Protein AF-A0AAV0HGV9-F1 (afdb_monomer_lite)

pLDDT: mean 81.03, std 20.45, range [24.81, 98.31]

Foldseek 3Di:
DDDPDDPDDDDDDDDDDDDDPDPPCCVVQPPVNLVQLVVLVVVCVVVVQQVDVRGDPVSLVSSQVSSCVPVVHGDDSVNSVVSVVVVVVVVVLVVVLVPDPQWDADPVVRDIDHDPVSVVVSDDDQPLPDPCALVNVLVCQLPDDQVSCCVQQVDGNVLLVVLLVCLVVQLVDQQDPRAGSSSLSSLLSCCLVVVDQLVNNCRNNSHDSVVSVVSNVSSVSSCVRCLVVLDDPDDPPDDDDPPPPPVPPNCSNVVSVSVD

Structure (mmCIF, N/CA/C/O backbone):
data_AF-A0AAV0HGV9-F1
#
_entry.id   AF-A0AAV0HGV9-F1
#
loop_
_atom_site.group_PDB
_atom_site.id
_atom_site.type_symbol
_atom_site.label_atom_id
_atom_site.label_alt_id
_atom_site.label_comp_id
_atom_site.label_asym_id
_atom_site.label_entity_id
_atom_site.label_seq_id
_atom_site.pdbx_PDB_ins_code
_atom_site.Cartn_x
_atom_site.Cartn_y
_atom_site.Cartn_z
_atom_site.occupancy
_atom_site.B_iso_or_equiv
_atom_site.auth_seq_id
_atom_site.auth_comp_id
_atom_site.auth_asym_id
_atom_site.auth_atom_id
_atom_site.pdbx_PDB_model_num
ATOM 1 N N . MET A 1 1 ? 6.739 -40.063 40.598 1.00 28.98 1 MET A N 1
ATOM 2 C CA . MET A 1 1 ? 7.472 -40.080 39.314 1.00 28.98 1 MET A CA 1
ATOM 3 C C . MET A 1 1 ? 6.452 -40.440 38.254 1.00 28.98 1 MET A C 1
ATOM 5 O O . MET A 1 1 ? 5.863 -41.500 38.371 1.00 28.98 1 MET A O 1
ATOM 9 N N . GLU A 1 2 ? 5.920 -39.415 37.581 1.00 25.09 2 GLU A N 1
ATOM 10 C CA . GLU A 1 2 ? 6.191 -39.114 36.152 1.00 25.09 2 GLU A CA 1
ATOM 11 C C . GLU A 1 2 ? 5.480 -40.112 35.221 1.00 25.09 2 GLU A C 1
ATOM 13 O O . GLU A 1 2 ? 5.620 -41.307 35.411 1.00 25.09 2 GLU A O 1
ATOM 18 N N . LYS A 1 3 ? 4.724 -39.755 34.182 1.00 26.22 3 LYS A N 1
ATOM 19 C CA . LYS A 1 3 ? 4.354 -38.501 33.508 1.00 26.22 3 LYS A CA 1
ATOM 20 C C . LYS A 1 3 ? 3.068 -38.840 32.734 1.00 26.22 3 LYS A C 1
ATOM 22 O O . LYS A 1 3 ? 3.041 -39.867 32.063 1.00 26.22 3 LYS A O 1
ATOM 27 N N . ILE A 1 4 ? 2.045 -37.988 32.775 1.00 24.81 4 ILE A N 1
ATOM 28 C CA . ILE A 1 4 ? 1.021 -37.973 31.721 1.00 24.81 4 ILE A CA 1
ATOM 29 C C . ILE A 1 4 ? 1.561 -37.037 30.643 1.00 24.81 4 ILE A C 1
ATOM 31 O O . ILE A 1 4 ? 1.750 -35.846 30.882 1.00 24.81 4 ILE A O 1
ATOM 35 N N . VAL A 1 5 ? 1.896 -37.613 29.492 1.00 29.05 5 VAL A N 1
ATOM 36 C CA . VAL A 1 5 ? 2.175 -36.878 28.260 1.00 29.05 5 VAL A CA 1
ATOM 37 C C . VAL A 1 5 ? 0.830 -36.672 27.576 1.00 29.05 5 VAL A C 1
ATOM 39 O O . VAL A 1 5 ? 0.319 -37.586 26.940 1.00 29.05 5 VAL A O 1
ATOM 42 N N . GLU A 1 6 ? 0.257 -35.481 27.710 1.00 28.66 6 GLU A N 1
ATOM 43 C CA . GLU A 1 6 ? -0.737 -34.988 26.756 1.00 28.66 6 GLU A CA 1
ATOM 44 C C . GLU A 1 6 ? -0.035 -33.992 25.835 1.00 28.66 6 GLU A C 1
ATOM 46 O O . GLU A 1 6 ? 0.100 -32.805 26.128 1.00 28.66 6 GLU A O 1
ATOM 51 N N . ASN A 1 7 ? 0.459 -34.516 24.714 1.00 28.28 7 ASN A N 1
ATOM 52 C CA . ASN A 1 7 ? 0.722 -33.721 23.524 1.00 28.28 7 ASN A CA 1
ATOM 53 C C . ASN A 1 7 ? -0.638 -33.455 22.868 1.00 28.28 7 ASN A C 1
ATOM 55 O O . ASN A 1 7 ? -1.146 -34.291 22.127 1.00 28.28 7 ASN A O 1
ATOM 59 N N . GLY A 1 8 ? -1.252 -32.325 23.213 1.00 29.50 8 GLY A N 1
ATOM 60 C CA . GLY A 1 8 ? -2.392 -31.772 22.490 1.00 29.50 8 GLY A CA 1
ATOM 61 C C . GLY A 1 8 ? -1.882 -30.778 21.458 1.00 29.50 8 GLY A C 1
ATOM 62 O O . GLY A 1 8 ? -1.397 -29.706 21.822 1.00 29.50 8 GLY A O 1
ATOM 63 N N . ASP A 1 9 ? -1.956 -31.164 20.189 1.00 29.84 9 ASP A N 1
ATOM 64 C CA . ASP A 1 9 ? -1.570 -30.360 19.038 1.00 29.84 9 ASP A CA 1
ATOM 65 C C . ASP A 1 9 ? -2.224 -28.969 19.074 1.00 29.84 9 ASP A C 1
ATOM 67 O O . ASP A 1 9 ? -3.445 -28.807 19.129 1.00 29.84 9 ASP A O 1
ATOM 71 N N . VAL A 1 10 ? -1.372 -27.943 19.081 1.00 41.16 10 VAL A N 1
ATOM 72 C CA . VAL A 1 10 ? -1.755 -26.532 19.051 1.00 41.16 10 VAL A CA 1
ATOM 73 C C . VAL A 1 10 ? -2.115 -26.188 17.612 1.00 41.16 10 VAL A C 1
ATOM 75 O O . VAL A 1 10 ? -1.232 -25.900 16.802 1.00 41.16 10 VAL A O 1
ATOM 78 N N . ASP A 1 11 ? -3.405 -26.227 17.291 1.00 32.25 11 ASP A N 1
ATOM 79 C CA . ASP A 1 11 ? -3.887 -25.871 15.959 1.00 32.25 11 ASP A CA 1
ATOM 80 C C . ASP A 1 11 ? -3.751 -24.352 15.745 1.00 32.25 11 ASP A C 1
ATOM 82 O O . ASP A 1 11 ? -4.591 -23.532 16.132 1.00 32.25 11 ASP A O 1
ATOM 86 N N . CYS A 1 12 ? -2.608 -23.954 15.187 1.00 38.56 12 CYS A N 1
ATOM 87 C CA . CYS A 1 12 ? -2.419 -22.635 14.610 1.00 38.56 12 CYS A CA 1
ATOM 88 C C . CYS A 1 12 ? -3.311 -22.554 13.371 1.00 38.56 12 CYS A C 1
ATOM 90 O O . CYS A 1 12 ? -3.097 -23.298 12.423 1.00 38.56 12 CYS A O 1
ATOM 92 N N . VAL A 1 13 ? -4.274 -21.630 13.337 1.00 46.19 13 VAL A N 1
ATOM 93 C CA . VAL A 1 13 ? -5.107 -21.449 12.138 1.00 46.19 13 VAL A CA 1
ATOM 94 C C . VAL A 1 13 ? -4.228 -20.982 10.971 1.00 46.19 13 VAL A C 1
ATOM 96 O O . VAL A 1 13 ? -3.876 -19.802 10.868 1.00 46.19 13 VAL A O 1
ATOM 99 N N . GLU A 1 14 ? -3.864 -21.921 10.098 1.00 41.78 14 GLU A N 1
ATOM 100 C CA . GLU A 1 14 ? -3.199 -21.663 8.826 1.00 41.78 14 GLU A CA 1
ATOM 101 C C . GLU A 1 14 ? -4.174 -21.065 7.800 1.00 41.78 14 GLU A C 1
ATOM 103 O O . GLU A 1 14 ? -5.372 -21.347 7.762 1.00 41.78 14 GLU A O 1
ATOM 108 N N . ILE A 1 15 ? -3.642 -20.182 6.956 1.00 42.66 15 ILE A N 1
ATOM 109 C CA . ILE A 1 15 ? -4.398 -19.381 5.990 1.00 42.66 15 ILE A CA 1
ATOM 110 C C . ILE A 1 15 ? -4.602 -20.186 4.698 1.00 42.66 15 ILE A C 1
ATOM 112 O O . ILE A 1 15 ? -3.649 -20.373 3.942 1.00 42.66 15 ILE A O 1
ATOM 116 N N . GLN A 1 16 ? -5.844 -20.551 4.369 1.00 36.12 16 GLN A N 1
ATOM 117 C CA . GLN A 1 16 ? -6.238 -20.881 2.991 1.00 36.12 16 GLN A CA 1
ATOM 118 C C . GLN A 1 16 ? -6.857 -19.650 2.300 1.00 36.12 16 GLN A C 1
ATOM 120 O O . GLN A 1 16 ? -7.620 -18.890 2.900 1.00 36.12 16 GLN A O 1
ATOM 125 N N . LYS A 1 17 ? -6.442 -19.413 1.048 1.00 32.56 17 LYS A N 1
ATOM 126 C CA . LYS A 1 17 ? -6.717 -18.214 0.234 1.00 32.56 17 LYS A CA 1
ATOM 127 C C . LYS A 1 17 ? -8.175 -18.168 -0.251 1.00 32.56 17 LYS A C 1
ATOM 129 O O . LYS A 1 17 ? -8.700 -19.197 -0.644 1.00 32.56 17 LYS A O 1
ATOM 134 N N . ASN A 1 18 ? -8.754 -16.964 -0.327 1.00 33.34 18 ASN A N 1
ATOM 135 C CA . ASN A 1 18 ? -9.902 -16.654 -1.193 1.00 33.34 18 ASN A CA 1
ATOM 136 C C . ASN A 1 18 ? -9.499 -15.573 -2.215 1.00 33.34 18 ASN A C 1
ATOM 138 O O . ASN A 1 18 ? -8.756 -14.646 -1.878 1.00 33.34 18 ASN A O 1
ATOM 142 N N . ASP A 1 19 ? -10.027 -15.685 -3.436 1.00 40.88 19 ASP A N 1
ATOM 143 C CA . ASP A 1 19 ? -9.553 -15.007 -4.657 1.00 40.88 19 ASP A CA 1
ATOM 144 C C . ASP A 1 19 ? -9.925 -13.518 -4.820 1.00 40.88 19 ASP A C 1
ATOM 146 O O . ASP A 1 19 ? -9.535 -12.897 -5.806 1.00 40.88 19 ASP A O 1
ATOM 150 N N . ASN A 1 20 ? -10.584 -12.877 -3.847 1.00 37.66 20 ASN A N 1
ATOM 151 C CA . ASN A 1 20 ? -11.131 -11.521 -4.051 1.00 37.66 20 ASN A CA 1
ATOM 152 C C . ASN A 1 20 ? -10.385 -10.365 -3.365 1.00 37.66 20 ASN A C 1
ATOM 154 O O . ASN A 1 20 ? -10.811 -9.218 -3.460 1.00 37.66 20 ASN A O 1
ATOM 158 N N . GLY A 1 21 ? -9.241 -10.597 -2.714 1.00 42.84 21 GLY A N 1
ATOM 159 C CA . GLY A 1 21 ? -8.372 -9.502 -2.244 1.00 42.84 21 GLY A CA 1
ATOM 160 C C . GLY A 1 21 ? -8.967 -8.557 -1.180 1.00 42.84 21 GLY A C 1
ATOM 161 O O . GLY A 1 21 ? -8.288 -7.609 -0.772 1.00 42.84 21 GLY A O 1
ATOM 162 N N . GLU A 1 22 ? -10.176 -8.815 -0.679 1.00 38.56 22 GLU A N 1
ATOM 163 C CA . GLU A 1 22 ? -10.700 -8.213 0.543 1.00 38.56 22 GLU A CA 1
ATOM 164 C C . GLU A 1 22 ? -10.092 -8.909 1.766 1.00 38.56 22 GLU A C 1
ATOM 166 O O . GLU A 1 22 ? -9.932 -10.130 1.813 1.00 38.56 22 GLU A O 1
ATOM 171 N N . ARG A 1 23 ? -9.713 -8.120 2.778 1.00 50.62 23 ARG A N 1
ATOM 172 C CA . ARG A 1 23 ? -9.356 -8.672 4.087 1.00 50.62 23 ARG A CA 1
ATOM 173 C C . ARG A 1 23 ? -10.638 -9.168 4.737 1.00 50.62 23 ARG A C 1
ATOM 175 O O . ARG A 1 23 ? -11.313 -8.400 5.415 1.00 50.62 23 ARG A O 1
ATOM 182 N N . ASP A 1 24 ? -10.937 -10.444 4.546 1.00 50.09 24 ASP A N 1
ATOM 183 C CA . ASP A 1 24 ? -11.907 -11.160 5.365 1.00 50.09 24 ASP A CA 1
ATOM 184 C C . ASP A 1 24 ? -11.320 -11.363 6.778 1.00 50.09 24 ASP A C 1
ATOM 186 O O . ASP A 1 24 ? -10.910 -12.449 7.188 1.00 50.09 24 ASP A O 1
ATOM 190 N N . ASP A 1 25 ? -11.205 -10.253 7.518 1.00 60.59 25 ASP A N 1
ATOM 191 C CA . ASP A 1 25 ? -10.778 -10.214 8.920 1.00 60.59 25 ASP A CA 1
ATOM 192 C C . ASP A 1 25 ? -11.822 -10.906 9.829 1.00 60.59 25 ASP A C 1
ATOM 194 O O . ASP A 1 25 ? -11.519 -11.171 10.998 1.00 60.59 25 ASP A O 1
ATOM 198 N N . SER A 1 26 ? -13.019 -11.222 9.303 1.00 64.12 26 SER A N 1
ATOM 199 C CA . SER A 1 26 ? -14.110 -11.904 10.012 1.00 64.12 26 SER A CA 1
ATOM 200 C C . SER A 1 26 ? -13.708 -13.321 10.419 1.00 64.12 26 SER A C 1
ATOM 202 O O . SER A 1 26 ? -13.907 -13.711 11.570 1.00 64.12 26 SER A O 1
ATOM 204 N N . LYS A 1 27 ? -13.002 -14.047 9.540 1.00 71.12 27 LYS A N 1
ATOM 205 C CA . LYS A 1 27 ? -12.493 -15.402 9.830 1.00 71.12 27 LYS A CA 1
ATOM 206 C C . LYS A 1 27 ? -11.511 -15.459 11.006 1.00 71.12 27 LYS A C 1
ATOM 208 O O . LYS A 1 27 ? -11.467 -16.457 11.717 1.00 71.12 27 LYS A O 1
ATOM 213 N N . ILE A 1 28 ? -10.728 -14.401 11.232 1.00 81.31 28 ILE A N 1
ATOM 214 C CA . ILE A 1 28 ? -9.709 -14.356 12.300 1.00 81.31 28 ILE A CA 1
ATOM 215 C C . ILE A 1 28 ? -10.275 -13.761 13.596 1.00 81.31 28 ILE A C 1
ATOM 217 O O . ILE A 1 28 ? -9.946 -14.221 14.695 1.00 81.31 28 ILE A O 1
ATOM 221 N N . TRP A 1 29 ? -11.088 -12.709 13.484 1.00 89.25 29 TRP A N 1
ATOM 222 C CA . TRP A 1 29 ? -11.490 -11.909 14.638 1.00 89.25 29 TRP A CA 1
ATOM 223 C C . TRP A 1 29 ? -12.917 -12.136 15.114 1.00 89.25 29 TRP A C 1
ATOM 225 O O . TRP A 1 29 ? -13.118 -11.896 16.294 1.00 89.25 29 TRP A O 1
ATOM 235 N N . GLY A 1 30 ? -13.860 -12.597 14.284 1.00 88.94 30 GLY A N 1
ATOM 236 C CA . GLY A 1 30 ? -15.279 -12.772 14.641 1.00 88.94 30 GLY A CA 1
ATOM 237 C C . GLY A 1 30 ? -15.915 -11.616 15.441 1.00 88.94 30 GLY A C 1
ATOM 238 O O . GLY A 1 30 ? -15.278 -10.614 15.763 1.00 88.94 30 GLY A O 1
ATOM 239 N N . ASP A 1 31 ? -17.177 -11.760 15.837 1.00 88.69 31 ASP A N 1
ATOM 240 C CA . ASP A 1 31 ? -17.814 -10.734 16.681 1.00 88.69 31 ASP A CA 1
ATOM 241 C C . ASP A 1 31 ? -17.317 -10.826 18.128 1.00 88.69 31 ASP A C 1
ATOM 243 O O . ASP A 1 31 ? -16.921 -9.833 18.740 1.00 88.69 31 ASP A O 1
ATOM 247 N N . LYS A 1 32 ? -17.237 -12.053 18.662 1.00 90.00 32 LYS A N 1
ATOM 248 C CA . LYS A 1 32 ? -16.797 -12.306 20.042 1.00 90.00 32 LYS A CA 1
ATOM 249 C C . LYS A 1 32 ? -15.359 -11.852 20.289 1.00 90.00 32 LYS A C 1
ATOM 251 O O . LYS A 1 32 ? -15.082 -11.213 21.300 1.00 90.00 32 LYS A O 1
ATOM 256 N N . ALA A 1 33 ? -14.434 -12.191 19.393 1.00 93.06 33 ALA A N 1
ATOM 257 C CA . ALA A 1 33 ? -13.032 -11.838 19.585 1.00 93.06 33 ALA A CA 1
ATOM 258 C C . ALA A 1 33 ? -12.752 -10.357 19.256 1.00 93.06 33 ALA A C 1
ATOM 260 O O . ALA A 1 33 ? -11.882 -9.768 19.895 1.00 93.06 33 ALA A O 1
ATOM 261 N N . GLU A 1 34 ? -13.527 -9.708 18.373 1.00 94.25 34 GLU A N 1
ATOM 262 C CA . GLU A 1 34 ? -13.517 -8.242 18.240 1.00 94.25 34 GLU A CA 1
ATOM 263 C C . GLU A 1 34 ? -14.024 -7.539 19.509 1.00 94.25 34 GLU A C 1
ATOM 265 O O . GLU A 1 34 ? -13.348 -6.627 19.984 1.00 94.25 34 GLU A O 1
ATOM 270 N N . SER A 1 35 ? -15.145 -7.977 20.089 1.00 93.31 35 SER A N 1
ATOM 271 C CA . SER A 1 35 ? -15.690 -7.408 21.332 1.00 93.31 35 SER A CA 1
ATOM 272 C C . SER A 1 35 ? -14.697 -7.524 22.491 1.00 93.31 35 SER A C 1
ATOM 274 O O . SER A 1 35 ? -14.339 -6.508 23.085 1.00 93.31 35 SER A O 1
ATOM 276 N N . VAL A 1 36 ? -14.144 -8.720 22.729 1.00 95.44 36 VAL A N 1
ATOM 277 C CA . VAL A 1 36 ? -13.110 -8.925 23.759 1.00 95.44 36 VAL A CA 1
ATOM 278 C C . VAL A 1 36 ? -11.889 -8.040 23.511 1.00 95.44 36 VAL A C 1
ATOM 280 O O . VAL A 1 36 ? -11.311 -7.495 24.451 1.00 95.44 36 VAL A O 1
ATOM 283 N N . PHE A 1 37 ? -11.482 -7.872 22.251 1.00 96.06 37 PHE A N 1
ATOM 284 C CA . PHE A 1 37 ? -10.371 -6.992 21.919 1.00 96.06 37 PHE A CA 1
ATOM 285 C C . PHE A 1 37 ? -10.677 -5.526 22.245 1.00 96.06 37 PHE A C 1
ATOM 287 O O . PHE A 1 37 ? -9.813 -4.842 22.786 1.00 96.06 37 PHE A O 1
ATOM 294 N N . ILE A 1 38 ? -11.887 -5.042 21.952 1.00 95.19 38 ILE A N 1
ATOM 295 C CA . ILE A 1 38 ? -12.319 -3.675 22.277 1.00 95.19 38 ILE A CA 1
ATOM 296 C C . ILE A 1 38 ? -12.313 -3.446 23.793 1.00 95.19 38 ILE A C 1
ATOM 298 O O . ILE A 1 38 ? -11.785 -2.425 24.238 1.00 95.19 38 ILE A O 1
ATOM 302 N N . ASP A 1 39 ? -12.797 -4.404 24.583 1.00 96.06 39 ASP A N 1
ATOM 303 C CA . ASP A 1 39 ? -12.778 -4.310 26.048 1.00 96.06 39 ASP A CA 1
ATOM 304 C C . ASP A 1 39 ? -11.346 -4.202 26.583 1.00 96.06 39 ASP A C 1
ATOM 306 O O . ASP A 1 39 ? -11.026 -3.300 27.362 1.00 96.06 39 ASP A O 1
ATOM 310 N N . LEU A 1 40 ? -10.443 -5.053 26.082 1.00 96.50 40 LEU A N 1
ATOM 311 C CA . LEU A 1 40 ? -9.022 -5.006 26.428 1.00 96.50 40 LEU A CA 1
ATOM 312 C C . LEU A 1 40 ? -8.378 -3.663 26.038 1.00 96.50 40 LEU A C 1
ATOM 314 O O . LEU A 1 40 ? -7.567 -3.125 26.792 1.00 96.50 40 LEU A O 1
ATOM 318 N N . LEU A 1 41 ? -8.749 -3.076 24.891 1.00 95.44 41 LEU A N 1
ATOM 319 C CA . LEU A 1 41 ? -8.279 -1.739 24.507 1.00 95.44 41 LEU A CA 1
ATOM 320 C C . LEU A 1 41 ? -8.726 -0.679 25.524 1.00 95.44 41 LEU A C 1
ATOM 322 O O . LEU A 1 41 ? -7.928 0.189 25.879 1.00 95.44 41 LEU A O 1
ATOM 326 N N . VAL A 1 42 ? -9.973 -0.737 25.999 1.00 94.50 42 VAL A N 1
ATOM 327 C CA . VAL A 1 42 ? -10.503 0.199 27.005 1.00 94.50 42 VAL A CA 1
ATOM 328 C C . VAL A 1 42 ? -9.785 0.031 28.345 1.00 94.50 42 VAL A C 1
ATOM 330 O O . VAL A 1 42 ? -9.403 1.026 28.963 1.00 94.50 42 VAL A O 1
ATOM 333 N N . GLU A 1 43 ? -9.554 -1.205 28.784 1.00 95.44 43 GLU A N 1
ATOM 334 C CA . GLU A 1 43 ? -8.803 -1.507 30.007 1.00 95.44 43 GLU A CA 1
ATOM 335 C C . GLU A 1 43 ? -7.373 -0.957 29.950 1.00 95.44 43 GLU A C 1
ATOM 337 O O . GLU A 1 43 ? -6.929 -0.277 30.875 1.00 95.44 43 GLU A O 1
ATOM 342 N N . GLU A 1 44 ? -6.654 -1.183 28.849 1.00 94.94 44 GLU A N 1
ATOM 343 C CA . GLU A 1 44 ? -5.282 -0.692 28.695 1.00 94.94 44 GLU A CA 1
ATOM 344 C C . GLU A 1 44 ? -5.209 0.841 28.590 1.00 94.94 44 GLU A C 1
ATOM 346 O O . GLU A 1 44 ? -4.229 1.442 29.035 1.00 94.94 44 GLU A O 1
ATOM 351 N N . VAL A 1 45 ? -6.251 1.501 28.064 1.00 93.62 45 VAL A N 1
ATOM 352 C CA . VAL A 1 45 ? -6.370 2.969 28.127 1.00 93.62 45 VAL A CA 1
ATOM 353 C C . VAL A 1 45 ? -6.527 3.437 29.572 1.00 93.62 45 VAL A C 1
ATOM 355 O O . VAL A 1 45 ? -5.828 4.366 29.973 1.00 93.62 45 VAL A O 1
ATOM 358 N N . LYS A 1 46 ? -7.384 2.782 30.368 1.00 93.81 46 LYS A N 1
ATOM 359 C CA . LYS A 1 46 ? -7.580 3.110 31.793 1.00 93.81 46 LYS A CA 1
ATOM 360 C C . LYS A 1 46 ? -6.302 2.920 32.617 1.00 93.81 46 LYS A C 1
ATOM 362 O O . LYS A 1 46 ? -6.056 3.694 33.532 1.00 93.81 46 LYS A O 1
ATOM 367 N N . LYS A 1 47 ? -5.459 1.946 32.257 1.00 92.81 47 LYS A N 1
ATOM 368 C CA . LYS A 1 47 ? -4.137 1.711 32.872 1.00 92.81 47 LYS A CA 1
ATOM 369 C C . LYS A 1 47 ? -3.056 2.717 32.441 1.00 92.81 47 LYS A C 1
ATOM 371 O O . LYS A 1 47 ? -1.922 2.609 32.889 1.00 92.81 47 LYS A O 1
ATOM 376 N N . GLY A 1 48 ? -3.359 3.661 31.545 1.00 90.56 48 GLY A N 1
ATOM 377 C CA . GLY A 1 48 ? -2.391 4.651 31.059 1.00 90.56 48 GLY A CA 1
ATOM 378 C C . GLY A 1 48 ? -1.409 4.123 30.005 1.00 90.56 48 GLY A C 1
ATOM 379 O O . GLY A 1 48 ? -0.500 4.841 29.594 1.00 90.56 48 GLY A O 1
ATOM 380 N N . ASN A 1 49 ? -1.606 2.907 29.479 1.00 91.38 49 ASN A N 1
ATOM 381 C CA . ASN A 1 49 ? -0.710 2.306 28.480 1.00 91.38 49 ASN A CA 1
ATOM 382 C C . ASN A 1 49 ? -0.900 2.865 27.058 1.00 91.38 49 ASN A C 1
ATOM 384 O O . ASN A 1 49 ? -0.289 2.380 26.099 1.00 91.38 49 ASN A O 1
ATOM 388 N N . ARG A 1 50 ? -1.710 3.917 26.905 1.00 87.56 50 ARG A N 1
ATOM 389 C CA . ARG A 1 50 ? -1.868 4.694 25.674 1.00 87.56 50 ARG A CA 1
ATOM 390 C C . ARG A 1 50 ? -1.150 6.038 25.812 1.00 87.56 50 ARG A C 1
ATOM 392 O O . ARG A 1 50 ? -1.760 7.053 26.117 1.00 87.56 50 ARG A O 1
ATOM 399 N N . VAL A 1 51 ? 0.159 6.015 25.560 1.00 78.06 51 VAL A N 1
ATOM 400 C CA . VAL A 1 51 ? 1.075 7.155 25.776 1.00 78.06 51 VAL A CA 1
ATOM 401 C C . VAL A 1 51 ? 0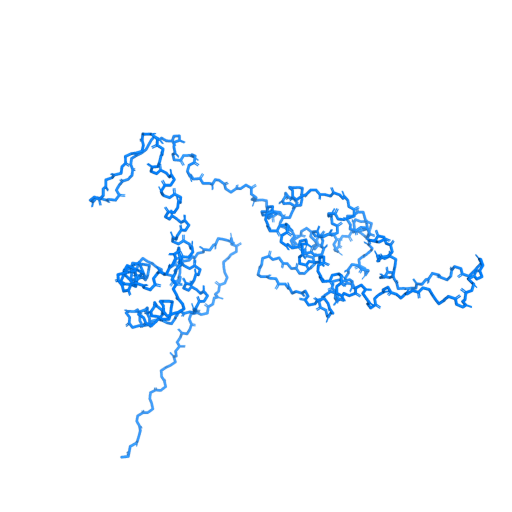.793 8.323 24.826 1.00 78.06 51 VAL A C 1
ATOM 403 O O . VAL A 1 51 ? 0.982 9.479 25.177 1.00 78.06 51 VAL A O 1
ATOM 406 N N . THR A 1 52 ? 0.350 8.035 23.600 1.00 81.31 52 THR A N 1
ATOM 407 C CA . THR A 1 52 ? 0.013 9.066 22.606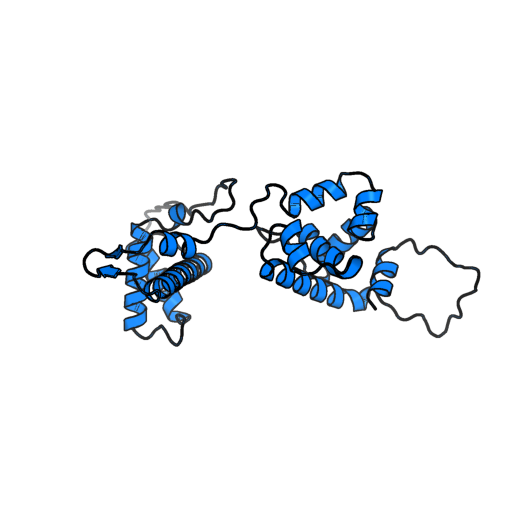 1.00 81.31 52 THR A CA 1
ATOM 408 C C . THR A 1 52 ? -1.278 8.686 21.884 1.00 81.31 52 THR A C 1
ATOM 410 O O . THR A 1 52 ? -2.246 8.213 22.474 1.00 81.31 52 THR A O 1
ATOM 413 N N . SER A 1 53 ? -1.311 8.808 20.558 1.00 82.75 53 SER A N 1
ATOM 414 C CA . SER A 1 53 ? -2.411 8.273 19.774 1.00 82.75 53 SER A CA 1
ATOM 415 C C . SER A 1 53 ? -2.405 6.732 19.704 1.00 82.75 53 SER A C 1
ATOM 417 O O . SER A 1 53 ? -3.412 6.155 19.291 1.00 82.75 53 SER A O 1
ATOM 419 N N . THR A 1 54 ? -1.320 6.067 20.127 1.00 89.44 54 THR A N 1
ATOM 420 C CA . THR A 1 54 ? -1.115 4.604 20.092 1.00 89.44 54 THR A CA 1
ATOM 421 C C . THR A 1 54 ? -0.793 4.012 21.472 1.00 89.44 54 THR A C 1
ATOM 423 O O . THR A 1 54 ? -0.395 4.736 22.384 1.00 89.44 54 THR A O 1
ATOM 426 N N . PHE A 1 55 ? -0.941 2.689 21.601 1.00 90.94 55 PHE A N 1
ATOM 427 C CA . PHE A 1 55 ? -0.513 1.916 22.770 1.00 90.94 55 PHE A CA 1
ATOM 428 C C . PHE A 1 55 ? 1.010 1.745 22.823 1.00 90.94 55 PHE A C 1
ATOM 430 O O . PHE A 1 55 ? 1.675 1.690 21.782 1.00 90.94 55 PHE A O 1
ATOM 437 N N . SER A 1 56 ? 1.549 1.657 24.041 1.00 92.62 56 SER A N 1
ATOM 438 C CA . SER A 1 56 ? 2.954 1.351 24.317 1.00 92.62 56 SER A CA 1
ATOM 439 C C . SER A 1 56 ? 3.301 -0.100 23.937 1.00 92.62 56 SER A C 1
ATOM 441 O O . SER A 1 56 ? 2.401 -0.926 23.745 1.00 92.62 56 SER A O 1
ATOM 443 N N . PRO A 1 57 ? 4.596 -0.460 23.835 1.00 93.38 57 PRO A N 1
ATOM 444 C CA . PRO A 1 57 ? 5.006 -1.854 23.667 1.00 93.38 57 PRO A CA 1
ATOM 445 C C . PRO A 1 57 ? 4.421 -2.780 24.742 1.00 93.38 57 PRO A C 1
ATOM 447 O O . PRO A 1 57 ? 3.946 -3.861 24.400 1.00 93.38 57 PRO A O 1
ATOM 450 N N . THR A 1 58 ? 4.390 -2.320 25.997 1.00 93.38 58 THR A N 1
ATOM 451 C CA . THR A 1 58 ? 3.767 -3.018 27.130 1.00 93.38 58 THR A CA 1
ATOM 452 C C . THR A 1 58 ? 2.265 -3.178 26.930 1.00 93.38 58 THR A C 1
ATOM 454 O O . THR A 1 58 ? 1.758 -4.286 27.048 1.00 93.38 58 THR A O 1
ATOM 457 N N . GLY A 1 59 ? 1.563 -2.115 26.520 1.00 93.12 59 GLY A N 1
ATOM 458 C CA . GLY A 1 59 ? 0.134 -2.185 26.213 1.00 93.12 59 GLY A CA 1
ATOM 459 C C . GLY A 1 59 ? -0.169 -3.235 25.143 1.00 93.12 59 GLY A C 1
ATOM 460 O O . GLY A 1 59 ? -1.033 -4.079 25.333 1.00 93.12 59 GLY A O 1
ATOM 461 N N . PHE A 1 60 ? 0.598 -3.273 24.048 1.00 94.44 60 PHE A N 1
ATOM 462 C CA . PHE A 1 60 ? 0.426 -4.317 23.031 1.00 94.44 60 PHE A CA 1
ATOM 463 C C . PHE A 1 60 ? 0.743 -5.732 23.537 1.00 94.44 60 PHE A C 1
ATOM 465 O O . PHE A 1 60 ? 0.092 -6.673 23.089 1.00 94.44 60 PHE A O 1
ATOM 472 N N . ALA A 1 61 ? 1.716 -5.900 24.436 1.00 95.00 61 ALA A N 1
ATOM 473 C CA . ALA A 1 61 ? 2.002 -7.197 25.050 1.00 95.00 61 ALA A CA 1
ATOM 474 C C . ALA A 1 61 ? 0.835 -7.665 25.939 1.00 95.00 61 ALA A C 1
ATOM 476 O O . ALA A 1 61 ? 0.401 -8.809 25.815 1.00 95.00 61 ALA A O 1
ATOM 477 N N . ASN A 1 62 ? 0.265 -6.761 26.740 1.00 95.50 62 ASN A N 1
ATOM 478 C CA . ASN A 1 62 ? -0.903 -7.035 27.577 1.00 95.50 62 ASN A CA 1
ATOM 479 C C . ASN A 1 62 ? -2.135 -7.402 26.742 1.00 95.50 62 ASN A C 1
ATOM 481 O O . ASN A 1 62 ? -2.844 -8.342 27.084 1.00 95.50 62 ASN A O 1
ATOM 485 N N . LEU A 1 63 ? -2.366 -6.713 25.616 1.00 95.19 63 LEU A N 1
ATOM 486 C CA . LEU A 1 63 ? -3.456 -7.051 24.693 1.00 95.19 63 LEU A CA 1
ATOM 487 C C . LEU A 1 63 ? -3.317 -8.482 24.154 1.00 95.19 63 LEU A C 1
ATOM 489 O O . LEU A 1 63 ? -4.297 -9.218 24.120 1.00 95.19 63 LEU A O 1
ATOM 493 N N . ILE A 1 64 ? -2.109 -8.888 23.745 1.00 95.19 64 ILE A N 1
ATOM 494 C CA . ILE A 1 64 ? -1.851 -10.252 23.252 1.00 95.19 64 ILE A CA 1
ATOM 495 C C . ILE A 1 64 ? -2.095 -11.277 24.366 1.00 95.19 64 ILE A C 1
ATOM 497 O O . ILE A 1 64 ? -2.783 -12.271 24.138 1.00 95.19 64 ILE A O 1
ATOM 501 N N . ALA A 1 65 ? -1.574 -11.021 25.568 1.00 95.06 65 ALA A N 1
ATOM 502 C CA . ALA A 1 65 ? -1.758 -11.901 26.718 1.00 95.06 65 ALA A CA 1
ATOM 503 C C . ALA A 1 65 ? -3.243 -12.045 27.100 1.00 95.06 65 ALA A C 1
ATOM 505 O O . ALA A 1 65 ? -3.730 -13.163 27.249 1.00 95.06 65 ALA A O 1
ATOM 506 N N . GLY A 1 66 ? -3.984 -10.934 27.163 1.00 94.25 66 GLY A N 1
ATOM 507 C CA . GLY A 1 66 ? -5.412 -10.932 27.482 1.00 94.25 66 GLY A CA 1
ATOM 508 C C . GLY A 1 66 ? -6.266 -11.633 26.423 1.00 94.25 66 GLY A C 1
ATOM 509 O O . GLY A 1 66 ? -7.206 -12.350 26.766 1.00 94.25 66 GLY A O 1
ATOM 510 N N . LEU A 1 67 ? -5.922 -11.495 25.135 1.00 94.19 67 LEU A N 1
ATOM 511 C CA . LEU A 1 67 ? -6.580 -12.249 24.062 1.00 94.19 67 LEU A CA 1
ATOM 512 C C . LEU A 1 67 ? -6.349 -13.755 24.224 1.00 94.19 67 LEU A C 1
ATOM 514 O O . LEU A 1 67 ? -7.308 -14.524 24.153 1.00 94.19 67 LEU A O 1
ATOM 518 N N . LYS A 1 68 ? -5.108 -14.176 24.501 1.00 94.50 68 LYS A N 1
ATOM 519 C CA . LYS A 1 68 ? -4.780 -15.586 24.751 1.00 94.50 68 LYS A CA 1
ATOM 520 C C . LYS A 1 68 ? -5.548 -16.137 25.949 1.00 94.50 68 LYS A C 1
ATOM 522 O O . LYS A 1 68 ? -6.105 -17.229 25.881 1.00 94.50 68 LYS A O 1
ATOM 527 N N . GLU A 1 69 ? -5.624 -15.373 27.030 1.00 94.50 69 GLU A N 1
ATOM 528 C CA . GLU A 1 69 ? -6.311 -15.782 28.250 1.00 94.50 69 GLU A CA 1
ATOM 529 C C . GLU A 1 69 ? -7.825 -15.951 28.047 1.00 94.50 69 GLU A C 1
ATOM 531 O O . GLU A 1 69 ? -8.372 -16.994 28.424 1.00 94.50 69 GLU A O 1
ATOM 536 N N . ARG A 1 70 ? -8.484 -14.956 27.432 1.00 93.44 70 ARG A N 1
ATOM 537 C CA . ARG A 1 70 ? -9.951 -14.891 27.290 1.00 93.44 70 ARG A CA 1
ATOM 538 C C . ARG A 1 70 ? -10.497 -15.729 26.139 1.00 93.44 70 ARG A C 1
ATOM 540 O O . ARG A 1 70 ? -11.605 -16.248 26.235 1.00 93.44 70 ARG A O 1
ATOM 547 N N . LEU A 1 71 ? -9.749 -15.842 25.043 1.00 91.81 71 LEU A N 1
ATOM 548 C CA . LEU A 1 71 ? -10.206 -16.523 23.827 1.00 91.81 71 LEU A CA 1
ATOM 549 C C . LEU A 1 71 ? -9.561 -17.893 23.632 1.00 91.81 71 LEU A C 1
ATOM 551 O O . LEU A 1 71 ? -9.985 -18.616 22.734 1.00 91.81 71 LEU A O 1
ATOM 555 N N . LYS A 1 72 ? -8.540 -18.235 24.433 1.00 89.62 72 LYS A N 1
ATOM 556 C CA . LYS A 1 72 ? -7.715 -19.443 24.258 1.00 89.62 72 LYS A CA 1
ATOM 557 C C . LYS A 1 72 ? -7.159 -19.566 22.831 1.00 89.62 72 LYS A C 1
ATOM 559 O O . LYS A 1 72 ? -7.015 -20.660 22.304 1.00 89.62 72 LYS A O 1
ATOM 564 N N . ARG A 1 73 ? -6.872 -18.421 22.201 1.00 85.25 73 ARG A N 1
ATOM 565 C CA . ARG A 1 73 ? -6.346 -18.305 20.836 1.00 85.25 73 ARG A CA 1
ATOM 566 C C . ARG A 1 73 ? -5.093 -17.449 20.832 1.00 85.25 73 ARG A C 1
ATOM 568 O O . ARG A 1 73 ? -5.065 -16.384 21.449 1.00 85.25 73 ARG A O 1
ATOM 575 N N . ASP A 1 74 ? -4.083 -17.897 20.102 1.00 87.56 74 ASP A N 1
ATOM 576 C CA . ASP A 1 74 ? -2.853 -17.144 19.913 1.00 87.56 74 ASP A CA 1
ATOM 577 C C . ASP A 1 74 ? -2.993 -16.142 18.761 1.00 87.56 74 ASP A C 1
ATOM 579 O O . ASP A 1 74 ? -3.446 -16.464 17.663 1.00 87.56 74 ASP A O 1
ATOM 583 N N . TYR A 1 75 ? -2.579 -14.901 19.019 1.00 89.94 75 TYR A N 1
ATOM 584 C CA . TYR A 1 75 ? -2.533 -13.831 18.028 1.00 89.94 75 TYR A CA 1
ATOM 585 C C . TYR A 1 75 ? -1.116 -13.274 17.938 1.00 89.94 75 TYR A C 1
ATOM 587 O O . TYR A 1 75 ? -0.496 -12.907 18.937 1.00 89.94 75 TYR A O 1
ATOM 595 N N . THR A 1 76 ? -0.605 -13.135 16.719 1.00 90.50 76 THR A N 1
ATOM 596 C CA . THR A 1 76 ? 0.688 -12.491 16.483 1.00 90.50 76 THR A CA 1
ATOM 597 C C . THR A 1 76 ? 0.604 -10.985 16.742 1.00 90.50 76 THR A C 1
ATOM 599 O O . THR A 1 76 ? -0.416 -10.327 16.507 1.00 90.50 76 THR A O 1
ATOM 602 N N . LYS A 1 77 ? 1.736 -10.381 17.120 1.00 89.12 77 LYS A N 1
ATOM 603 C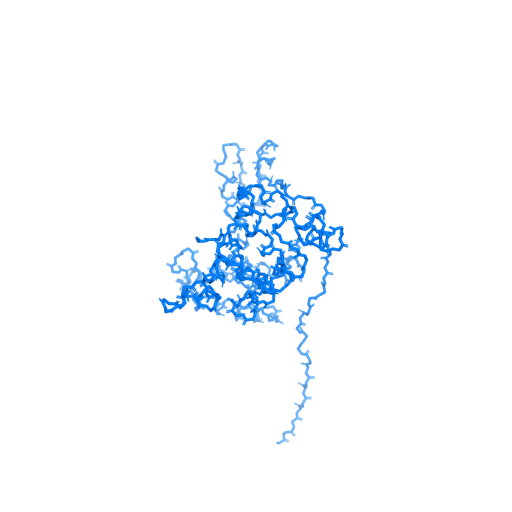 CA . LYS A 1 77 ? 1.861 -8.922 17.283 1.00 89.12 77 LYS A CA 1
ATOM 604 C C . LYS A 1 77 ? 1.415 -8.144 16.039 1.00 89.12 77 LYS A C 1
ATOM 606 O O . LYS A 1 77 ? 0.851 -7.057 16.158 1.00 89.12 77 LYS A O 1
ATOM 611 N N . THR A 1 78 ? 1.657 -8.690 14.848 1.00 86.62 78 THR A N 1
ATOM 612 C CA . THR A 1 78 ? 1.249 -8.087 13.573 1.00 86.62 78 THR A CA 1
ATOM 613 C C . THR A 1 78 ? -0.267 -8.113 13.398 1.00 86.62 78 THR A C 1
ATOM 615 O O . THR A 1 78 ? -0.842 -7.085 13.046 1.00 86.62 78 THR A O 1
ATOM 618 N N . GLN A 1 79 ? -0.932 -9.235 13.696 1.00 90.38 79 GLN A N 1
ATOM 619 C CA . GLN A 1 79 ? -2.396 -9.338 13.643 1.00 90.38 79 GLN A CA 1
ATOM 620 C C . GLN A 1 79 ? -3.061 -8.338 14.597 1.00 90.38 79 GLN A C 1
ATOM 622 O O . GLN A 1 79 ? -3.930 -7.579 14.168 1.00 90.38 79 GLN A O 1
ATOM 627 N N . VAL A 1 80 ? -2.599 -8.262 15.850 1.00 93.38 80 VAL A N 1
ATOM 628 C CA . VAL A 1 80 ? -3.133 -7.327 16.858 1.00 93.38 80 VAL A CA 1
ATOM 629 C C . VAL A 1 80 ? -2.957 -5.868 16.428 1.00 93.38 80 VAL A C 1
ATOM 631 O O . VAL A 1 80 ? -3.905 -5.081 16.467 1.00 93.38 80 VAL A O 1
ATOM 634 N N . LYS A 1 81 ? -1.763 -5.493 15.951 1.00 91.06 81 LYS A N 1
ATOM 635 C CA . LYS A 1 81 ? -1.513 -4.138 15.431 1.00 91.06 81 LYS A CA 1
ATOM 636 C C . LYS A 1 81 ? -2.397 -3.812 14.229 1.00 91.06 81 LYS A C 1
ATOM 638 O O . LYS A 1 81 ? -2.932 -2.707 14.148 1.00 91.06 81 LYS A O 1
ATOM 643 N N . ASN A 1 82 ? -2.560 -4.755 13.303 1.00 89.81 82 ASN A N 1
ATOM 644 C CA . ASN A 1 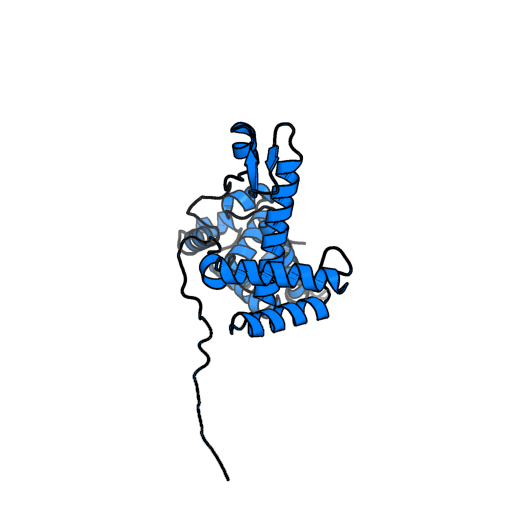82 ? -3.407 -4.571 12.127 1.00 89.81 82 ASN A CA 1
ATOM 645 C C . ASN A 1 82 ? -4.873 -4.369 12.522 1.00 89.81 82 ASN A C 1
ATOM 647 O O . ASN A 1 82 ? -5.503 -3.441 12.015 1.00 89.81 82 ASN A O 1
ATOM 651 N N . LYS A 1 83 ? -5.384 -5.161 13.474 1.00 93.19 83 LYS A N 1
ATOM 652 C CA . LYS A 1 83 ? -6.746 -5.022 14.002 1.00 93.19 83 LYS A CA 1
ATOM 653 C C . LYS A 1 83 ? -6.962 -3.682 14.689 1.00 93.19 83 LYS A C 1
ATOM 655 O O . LYS A 1 83 ? -7.928 -2.992 14.371 1.00 93.19 83 LYS A O 1
ATOM 660 N N . PHE A 1 84 ? -6.038 -3.270 15.561 1.00 93.69 84 PHE A N 1
ATOM 661 C CA . PHE A 1 84 ? -6.079 -1.952 16.198 1.00 93.69 84 PHE A CA 1
ATOM 662 C C . PHE A 1 84 ? -6.122 -0.825 15.157 1.00 93.69 84 PHE A C 1
ATOM 664 O O . PHE A 1 84 ? -6.967 0.067 15.235 1.00 93.69 84 PHE A O 1
ATOM 671 N N . ASN A 1 85 ? -5.255 -0.881 14.144 1.00 90.81 85 ASN A N 1
ATOM 672 C CA . ASN A 1 85 ? -5.231 0.117 13.075 1.00 90.81 85 ASN A CA 1
ATOM 673 C C . ASN A 1 85 ? -6.527 0.117 12.247 1.00 90.81 85 ASN A C 1
ATOM 675 O O . ASN A 1 85 ? -6.991 1.189 11.855 1.00 90.81 85 ASN A O 1
ATOM 679 N N . GLY A 1 86 ? -7.125 -1.055 12.012 1.00 89.69 86 GLY A N 1
ATOM 680 C CA . GLY A 1 86 ? -8.419 -1.205 11.344 1.00 89.69 86 GLY A CA 1
ATOM 681 C C . GLY A 1 86 ? -9.569 -0.586 12.142 1.00 89.69 86 GLY A C 1
ATOM 682 O O . GLY A 1 86 ? -10.287 0.264 11.617 1.00 89.69 86 GLY A O 1
ATOM 683 N N . LEU A 1 87 ? -9.694 -0.934 13.427 1.00 91.50 87 LEU A N 1
ATOM 684 C CA . LEU A 1 87 ? -10.667 -0.344 14.357 1.00 91.50 87 LEU A CA 1
ATOM 685 C C . LEU A 1 87 ? -10.508 1.174 14.455 1.00 91.50 87 LEU A C 1
ATOM 687 O O . LEU A 1 87 ? -11.474 1.920 14.333 1.00 91.50 87 LEU A O 1
ATOM 691 N N . ARG A 1 88 ? -9.271 1.655 14.586 1.00 90.25 88 ARG A N 1
ATOM 692 C CA . ARG A 1 88 ? -8.970 3.089 14.599 1.00 90.25 88 ARG A CA 1
ATOM 693 C C . ARG A 1 88 ? -9.319 3.773 13.273 1.00 90.25 88 ARG A C 1
ATOM 695 O O . ARG A 1 88 ? -9.662 4.954 13.265 1.00 90.25 88 ARG A O 1
ATOM 702 N N . GLY A 1 89 ? -9.178 3.075 12.148 1.00 88.50 89 GLY A N 1
ATOM 703 C CA . GLY A 1 89 ? -9.634 3.534 10.837 1.00 88.50 89 GLY A CA 1
ATOM 704 C C . GLY A 1 89 ? -11.150 3.710 10.806 1.00 88.50 89 GLY A C 1
ATOM 705 O O . GLY A 1 89 ? -11.610 4.814 10.534 1.00 88.50 89 GLY A O 1
ATOM 706 N N . ARG A 1 90 ? -11.897 2.664 11.184 1.00 87.62 90 ARG A N 1
ATOM 707 C CA . ARG A 1 90 ? -13.366 2.693 11.280 1.00 87.62 90 ARG A CA 1
ATOM 708 C C . ARG A 1 90 ? -13.858 3.794 12.213 1.00 87.62 90 ARG A C 1
ATOM 710 O O . ARG A 1 90 ? -14.703 4.581 11.815 1.00 87.62 90 ARG A O 1
ATOM 717 N N . LEU A 1 91 ? -13.257 3.928 13.396 1.00 87.88 91 LEU A N 1
ATOM 718 C CA . LEU A 1 91 ? -13.603 4.986 14.346 1.00 87.88 91 LEU A CA 1
ATOM 719 C C . LEU A 1 91 ? -13.350 6.389 13.777 1.00 87.88 91 LEU A C 1
ATOM 721 O O . LEU A 1 91 ? -14.106 7.307 14.068 1.00 87.88 91 LEU A O 1
ATOM 725 N N . ARG A 1 92 ? -12.293 6.585 12.977 1.00 89.38 92 ARG A N 1
ATOM 726 C CA . ARG A 1 92 ? -12.058 7.876 12.311 1.00 89.38 92 ARG A CA 1
ATOM 727 C C . ARG A 1 92 ? -13.128 8.169 11.270 1.00 89.38 92 ARG A C 1
ATOM 729 O O . ARG A 1 92 ? -13.674 9.260 11.309 1.00 89.38 92 ARG A O 1
ATOM 736 N N . SER A 1 93 ? -13.445 7.205 10.406 1.00 86.19 93 SER A N 1
ATOM 737 C CA . SER A 1 93 ? -14.540 7.353 9.440 1.00 86.19 93 SER A CA 1
ATOM 738 C C . SER A 1 93 ? -15.861 7.652 10.143 1.00 86.19 93 SER A C 1
ATOM 740 O O . SER A 1 93 ? -16.567 8.565 9.742 1.00 86.19 93 SER A O 1
ATOM 742 N N . PHE A 1 94 ? -16.145 6.948 11.238 1.00 87.50 94 PHE A N 1
ATOM 743 C CA . PHE A 1 94 ? -17.335 7.168 12.049 1.00 87.50 94 PHE A CA 1
ATOM 744 C C . PHE A 1 94 ? -17.370 8.571 12.667 1.00 87.50 94 PHE A C 1
ATOM 746 O O . PHE A 1 94 ? -18.368 9.266 12.560 1.00 87.50 94 PHE A O 1
ATOM 753 N N . LYS A 1 95 ? -16.259 9.048 13.242 1.00 87.69 95 LYS A N 1
ATOM 754 C CA . LYS A 1 95 ? -16.164 10.427 13.749 1.00 87.69 95 LYS A CA 1
ATOM 755 C C . LYS A 1 95 ? -16.339 11.474 12.653 1.00 87.69 95 LYS A C 1
ATOM 757 O O . LYS A 1 95 ? -16.934 12.511 12.911 1.00 87.69 95 LYS A O 1
ATOM 762 N N . THR A 1 96 ? -15.811 11.218 11.458 1.00 88.00 96 THR A N 1
ATOM 763 C CA . THR A 1 96 ? -16.046 12.078 10.295 1.00 88.00 96 THR A CA 1
ATOM 764 C C . THR A 1 96 ? -17.525 12.075 9.921 1.00 88.00 96 THR A C 1
ATOM 766 O O . THR A 1 96 ? -18.087 13.151 9.767 1.00 88.00 96 THR A O 1
ATOM 769 N N . LEU A 1 97 ? -18.180 10.913 9.872 1.00 86.31 97 LEU A N 1
ATOM 770 C CA . LEU A 1 97 ? -19.616 10.810 9.609 1.00 86.31 97 LEU A CA 1
ATOM 771 C C . LEU A 1 97 ? -20.434 11.636 10.613 1.00 86.31 97 LEU A C 1
ATOM 773 O O . LEU A 1 97 ? -21.223 12.476 10.206 1.00 86.31 97 LEU A O 1
ATOM 777 N N . LEU A 1 98 ? -20.165 11.487 11.913 1.00 88.38 98 LEU A N 1
ATOM 778 C CA . LEU A 1 98 ? -20.846 12.255 12.964 1.00 88.38 98 LEU A CA 1
ATOM 779 C C . LEU A 1 98 ? -20.587 13.771 12.912 1.00 88.38 98 LEU A C 1
ATOM 781 O O . LEU A 1 98 ? -21.268 14.523 13.600 1.00 88.38 98 LEU A O 1
ATOM 785 N N . SER A 1 99 ? -19.594 14.231 12.145 1.00 87.12 99 SER A N 1
ATOM 786 C CA . SER A 1 99 ? -19.334 15.664 11.968 1.00 87.12 99 SER A CA 1
ATOM 787 C C . SER A 1 99 ? -20.206 16.316 10.892 1.00 87.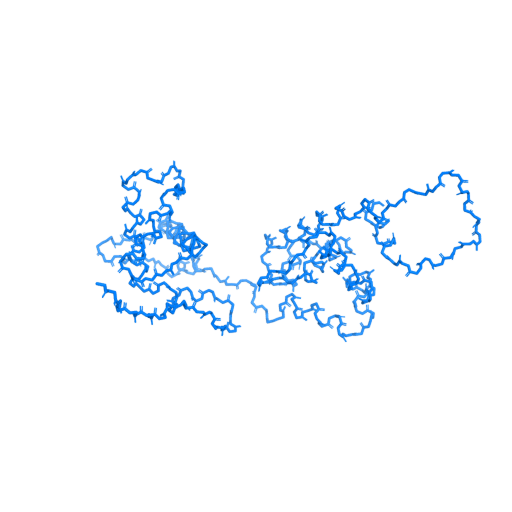12 99 SER A C 1
ATOM 789 O O . SER A 1 99 ? -20.263 17.543 10.832 1.00 87.12 99 SER A O 1
ATOM 791 N N . HIS A 1 100 ? -20.887 15.527 10.053 1.00 83.88 100 HIS A N 1
ATOM 792 C CA . HIS A 1 100 ? -21.810 16.061 9.057 1.00 83.88 100 HIS A CA 1
ATOM 793 C C . HIS A 1 100 ? -23.100 16.561 9.718 1.00 83.88 100 HIS A C 1
ATOM 795 O O . HIS A 1 100 ? -23.709 15.883 10.546 1.00 83.88 100 HIS A O 1
ATOM 801 N N . THR A 1 101 ? -23.540 17.757 9.325 1.00 82.56 101 THR A N 1
ATOM 802 C CA . THR A 1 101 ? -24.842 18.304 9.720 1.00 82.56 101 THR A CA 1
ATOM 803 C C . THR A 1 101 ? -25.959 17.384 9.225 1.00 82.56 101 THR A C 1
ATOM 805 O O . THR A 1 101 ? -25.930 16.953 8.077 1.00 82.56 101 THR A O 1
ATOM 808 N N . GLY A 1 102 ? -26.932 17.074 10.085 1.00 80.00 102 GLY A N 1
ATOM 809 C CA . GLY A 1 102 ? -28.039 16.166 9.753 1.00 80.00 102 GLY A CA 1
ATOM 810 C C . GLY A 1 102 ? -27.793 14.691 10.096 1.00 80.00 102 GLY A C 1
ATOM 811 O O . GLY A 1 102 ? -28.696 13.878 9.918 1.00 80.00 102 GLY A O 1
ATOM 812 N N . VAL A 1 103 ? -26.620 14.337 10.639 1.00 87.50 103 VAL A N 1
ATOM 813 C CA . VAL A 1 103 ? -26.371 12.995 11.188 1.00 87.50 103 VAL A CA 1
ATOM 814 C C . VAL A 1 103 ? -26.767 12.945 12.663 1.00 87.50 103 VAL A C 1
ATOM 816 O O . VAL A 1 103 ? -26.149 13.583 13.514 1.00 87.50 103 VAL A O 1
ATOM 819 N N . GLY A 1 104 ? -27.798 12.163 12.974 1.00 87.25 104 GLY A N 1
ATOM 820 C CA . GLY A 1 104 ? -28.178 11.780 14.329 1.00 87.25 104 GLY A CA 1
ATOM 821 C C . GLY A 1 104 ? -27.443 10.519 14.783 1.00 87.25 104 GLY A C 1
ATOM 822 O O . GLY A 1 104 ? -27.226 9.593 14.002 1.00 87.25 104 GLY A O 1
ATOM 823 N N . TYR A 1 105 ? -27.083 10.462 16.064 1.00 90.31 105 TYR A N 1
ATOM 824 C CA . TYR A 1 105 ? -26.522 9.267 16.691 1.00 90.31 105 TYR A CA 1
ATOM 825 C C . TYR A 1 105 ? -27.176 9.020 18.042 1.00 90.31 105 TYR A C 1
ATOM 827 O O . TYR A 1 105 ? -27.142 9.881 18.922 1.00 90.31 105 TYR A O 1
ATOM 835 N N . GLU A 1 106 ? -27.736 7.829 18.209 1.00 89.88 106 GLU A N 1
ATOM 836 C CA . GLU A 1 106 ? -28.335 7.390 19.458 1.00 89.88 106 GLU A CA 1
ATOM 837 C C . GLU A 1 106 ? -27.386 6.428 20.185 1.00 89.88 106 GLU A C 1
ATOM 839 O O . GLU A 1 106 ? -27.139 5.303 19.754 1.00 89.88 106 GLU A O 1
ATOM 844 N N . ALA A 1 107 ? -26.833 6.875 21.315 1.00 83.62 107 ALA A N 1
ATOM 845 C CA . ALA A 1 107 ? -25.804 6.129 22.041 1.00 83.62 107 ALA A CA 1
ATOM 846 C C . ALA A 1 107 ? -26.318 4.857 22.743 1.00 83.62 107 ALA A C 1
ATOM 848 O O . ALA A 1 107 ? -25.525 3.954 22.995 1.00 83.62 107 ALA A O 1
ATOM 849 N N . SER A 1 108 ? -27.610 4.789 23.077 1.00 82.94 108 SER A N 1
ATOM 850 C CA . SER A 1 108 ? -28.239 3.643 23.754 1.00 82.94 108 SER A CA 1
ATOM 851 C C . SER A 1 108 ? -28.428 2.446 22.821 1.00 82.94 108 SER A C 1
ATOM 853 O O . SER A 1 108 ? -28.224 1.309 23.238 1.00 82.94 108 SER A O 1
ATOM 855 N N . THR A 1 109 ? -28.798 2.700 21.566 1.00 85.19 109 THR A N 1
ATOM 856 C CA . THR A 1 109 ? -29.060 1.678 20.541 1.00 85.19 109 THR A CA 1
ATOM 857 C C . THR A 1 109 ? -27.877 1.483 19.592 1.00 85.19 109 THR A C 1
ATOM 859 O O . THR A 1 109 ? -27.795 0.468 18.905 1.00 85.19 109 THR A O 1
ATOM 862 N N . GLY A 1 110 ? -26.950 2.447 19.545 1.00 82.94 110 GLY A N 1
ATOM 863 C CA . GLY A 1 110 ? -25.881 2.502 18.550 1.00 82.94 110 GLY A CA 1
ATOM 864 C C . GLY A 1 110 ? -26.383 2.882 17.154 1.00 82.94 110 GLY A C 1
ATOM 865 O O . GLY A 1 110 ? -25.642 2.723 16.182 1.00 82.94 110 GLY A O 1
ATOM 866 N N . PHE A 1 111 ? -27.627 3.359 17.037 1.00 87.50 111 PHE A N 1
ATOM 867 C CA . PHE A 1 111 ? -28.243 3.687 15.759 1.00 87.50 111 PHE A CA 1
ATOM 868 C C . PHE A 1 111 ? -27.735 5.026 15.220 1.00 87.50 111 PHE A C 1
ATOM 870 O O . PHE A 1 111 ? -27.607 6.014 15.947 1.00 87.50 111 PHE A O 1
ATOM 877 N N . VAL A 1 112 ? -27.455 5.058 13.919 1.00 88.56 112 VAL A N 1
ATOM 878 C CA . VAL A 1 112 ? -27.030 6.258 13.196 1.00 88.56 112 VAL A CA 1
ATOM 879 C C . VAL A 1 112 ? -28.122 6.593 12.195 1.00 88.56 112 VAL A C 1
ATOM 881 O O . VAL A 1 112 ? -28.425 5.787 11.320 1.00 88.56 112 VAL A O 1
ATOM 884 N N . SER A 1 113 ? -28.692 7.785 12.317 1.00 88.44 113 SER A N 1
ATOM 885 C CA . SER A 1 113 ? -29.667 8.320 11.372 1.00 88.44 113 SER A CA 1
ATOM 886 C C . SER A 1 113 ? -28.978 9.365 10.509 1.00 88.44 113 SER A C 1
ATOM 888 O O . SER A 1 113 ? -28.407 10.310 11.041 1.00 88.44 113 SER A O 1
ATOM 890 N N . ALA A 1 114 ? -29.029 9.228 9.192 1.00 87.56 114 ALA A N 1
ATOM 891 C CA . ALA A 1 114 ? -28.519 10.231 8.266 1.00 87.56 114 ALA A CA 1
ATOM 892 C C . ALA A 1 114 ? -29.331 10.189 6.972 1.00 87.56 114 ALA A C 1
ATOM 894 O O . ALA A 1 114 ? -29.922 9.157 6.649 1.00 87.56 114 ALA A O 1
ATOM 895 N N . GLU A 1 115 ? -29.351 11.298 6.238 1.00 87.31 115 GLU A N 1
ATOM 896 C CA . GLU A 1 115 ? -29.920 11.321 4.891 1.00 87.31 115 GLU A CA 1
ATOM 897 C C . GLU A 1 115 ? -29.104 10.443 3.928 1.00 87.31 115 GLU A C 1
ATOM 899 O O . GLU A 1 115 ? -27.889 10.302 4.082 1.00 87.31 115 GLU A O 1
ATOM 904 N N . GLU A 1 116 ? -29.759 9.890 2.903 1.00 85.88 116 GLU A N 1
ATOM 905 C CA . GLU A 1 116 ? -29.150 8.952 1.944 1.00 85.88 116 GLU A CA 1
ATOM 906 C C . GLU A 1 116 ? -27.866 9.505 1.307 1.00 85.88 116 GLU A C 1
ATOM 908 O O . GLU A 1 116 ? -26.835 8.837 1.278 1.00 85.88 116 GLU A O 1
ATOM 913 N N . HIS A 1 117 ? -27.880 10.778 0.899 1.00 83.88 117 HIS A N 1
ATOM 914 C CA . HIS A 1 117 ? -26.724 11.431 0.281 1.00 83.88 117 HIS A CA 1
ATOM 915 C C . HIS A 1 117 ? -25.496 11.489 1.217 1.00 83.88 117 HIS A C 1
ATOM 917 O O . HIS A 1 117 ? -24.347 11.503 0.765 1.00 83.88 117 HIS A O 1
ATOM 923 N N . VAL A 1 118 ? -25.715 11.498 2.539 1.00 84.62 118 VAL A N 1
ATOM 924 C CA . VAL A 1 118 ? -24.636 11.449 3.532 1.00 84.62 118 VAL A CA 1
ATOM 925 C C . VAL A 1 118 ? -24.026 10.049 3.572 1.00 84.62 118 VAL A C 1
ATOM 927 O O . VAL A 1 118 ? -22.797 9.929 3.594 1.00 84.62 118 VAL A O 1
ATOM 930 N N . TRP A 1 119 ? -24.847 8.994 3.513 1.00 83.75 119 TRP A N 1
ATOM 931 C CA . TRP A 1 119 ? -24.370 7.610 3.436 1.00 83.75 119 TRP A CA 1
ATOM 932 C C . TRP A 1 119 ? -23.577 7.345 2.159 1.00 83.75 119 TRP A C 1
ATOM 934 O O . TRP A 1 119 ? -22.474 6.797 2.243 1.00 83.75 119 TRP A O 1
ATOM 944 N N . GLU A 1 120 ? -24.067 7.813 1.010 1.00 81.81 120 GLU A N 1
ATOM 945 C CA . GLU A 1 120 ? -23.356 7.724 -0.271 1.00 81.81 120 GLU A CA 1
ATOM 946 C C . GLU A 1 120 ? -21.974 8.389 -0.206 1.00 81.81 120 GLU A C 1
ATOM 948 O O . GLU A 1 120 ? -20.992 7.853 -0.719 1.00 81.81 120 GLU A O 1
ATOM 953 N N . SER A 1 121 ? -21.857 9.530 0.482 1.00 78.50 121 SER A N 1
ATOM 954 C CA . SER A 1 121 ? -20.568 10.211 0.654 1.00 78.50 121 SER A CA 1
ATOM 955 C C . SER A 1 121 ? -19.615 9.489 1.624 1.00 78.50 121 SER A C 1
ATOM 957 O O . SER A 1 121 ? -18.389 9.556 1.477 1.00 78.50 121 SER A O 1
ATOM 959 N N . ALA A 1 122 ? -20.158 8.793 2.628 1.00 78.00 122 ALA A N 1
ATOM 960 C CA . ALA A 1 122 ? -19.391 8.130 3.680 1.00 78.00 122 ALA A CA 1
ATOM 961 C C . ALA A 1 122 ? -18.881 6.742 3.262 1.00 78.00 122 ALA A C 1
ATOM 963 O O . ALA A 1 122 ? -17.795 6.316 3.684 1.00 78.00 122 ALA A O 1
ATOM 964 N N . ILE A 1 123 ? -19.643 6.040 2.422 1.00 79.12 123 ILE A N 1
ATOM 965 C CA . ILE A 1 123 ? -19.268 4.750 1.851 1.00 79.12 123 ILE A CA 1
ATOM 966 C C . ILE A 1 123 ? -18.309 5.002 0.686 1.00 79.12 123 ILE A C 1
ATOM 968 O O . ILE A 1 123 ? -18.669 5.500 -0.374 1.00 79.12 123 ILE A O 1
ATOM 972 N N . LYS A 1 124 ? -17.035 4.650 0.872 1.00 74.69 124 LYS A N 1
ATOM 973 C CA . LYS A 1 124 ? -16.028 4.830 -0.178 1.00 74.69 124 LYS A CA 1
ATOM 974 C C . LYS A 1 124 ? -16.187 3.774 -1.264 1.00 74.69 124 LYS A C 1
ATOM 976 O O . LYS A 1 124 ? -15.778 2.632 -1.062 1.00 74.69 124 LYS A O 1
ATOM 981 N N . THR A 1 125 ? -16.658 4.181 -2.435 1.00 78.31 125 THR A N 1
ATOM 982 C CA . THR A 1 125 ? -16.648 3.333 -3.630 1.00 78.31 125 THR A CA 1
ATOM 983 C C . THR A 1 125 ? -15.208 3.008 -4.050 1.00 78.31 125 THR A C 1
ATOM 985 O O . THR A 1 125 ? -14.390 3.924 -4.222 1.00 78.31 125 THR A O 1
ATOM 988 N N . PRO A 1 126 ? -14.846 1.722 -4.218 1.00 78.50 126 PRO A N 1
ATOM 989 C CA . PRO A 1 126 ? -13.545 1.342 -4.751 1.00 78.50 126 PRO A CA 1
ATOM 990 C C . PRO A 1 126 ? -13.316 1.942 -6.145 1.00 78.50 126 PRO A C 1
ATOM 992 O O . PRO A 1 126 ? -14.119 1.768 -7.051 1.00 78.50 126 PRO A O 1
ATOM 995 N N . CYS A 1 127 ? -12.197 2.648 -6.322 1.00 80.50 127 CYS A N 1
ATOM 996 C CA . CYS A 1 127 ? -11.877 3.347 -7.575 1.00 80.50 127 CYS A CA 1
ATOM 997 C C . CYS A 1 127 ? -10.985 2.523 -8.528 1.00 80.50 127 CYS A C 1
ATOM 999 O O . CYS A 1 127 ? -10.878 2.851 -9.702 1.00 80.50 127 CYS A O 1
ATOM 1001 N N . ARG A 1 128 ? -10.322 1.471 -8.035 1.00 84.69 128 ARG A N 1
ATOM 1002 C CA . ARG A 1 128 ? -9.363 0.643 -8.791 1.00 84.69 128 ARG A CA 1
ATOM 1003 C C . ARG A 1 128 ? -9.815 -0.805 -8.796 1.00 84.69 128 ARG A C 1
ATOM 1005 O O . ARG A 1 128 ? -9.370 -1.601 -7.972 1.00 84.69 128 ARG A O 1
ATOM 1012 N N . THR A 1 129 ? -10.782 -1.076 -9.655 1.00 84.50 129 THR A N 1
ATOM 1013 C CA . THR A 1 129 ? -11.545 -2.326 -9.705 1.00 84.50 129 THR A CA 1
ATOM 1014 C C . THR A 1 129 ? -11.292 -3.127 -10.977 1.00 84.50 129 THR A C 1
ATOM 1016 O O . THR A 1 129 ? -11.961 -4.130 -11.184 1.00 84.50 129 THR A O 1
ATOM 1019 N N . SER A 1 130 ? -10.349 -2.719 -11.833 1.00 86.88 130 SER A N 1
ATOM 1020 C CA . SER A 1 130 ? -10.053 -3.483 -13.048 1.00 86.88 130 SER A CA 1
ATOM 1021 C C . SER A 1 130 ? -9.435 -4.838 -12.708 1.00 86.88 130 SER A C 1
ATOM 1023 O O . SER A 1 130 ? -8.487 -4.922 -11.921 1.00 86.88 130 SER A O 1
ATOM 1025 N N . ASP A 1 131 ? -9.923 -5.883 -13.375 1.00 80.38 131 ASP A N 1
ATOM 1026 C CA . ASP A 1 131 ? -9.428 -7.257 -13.237 1.00 80.38 131 ASP A CA 1
ATOM 1027 C C . ASP A 1 131 ? -7.980 -7.411 -13.716 1.00 80.38 131 ASP A C 1
ATOM 1029 O O . ASP A 1 131 ? -7.251 -8.287 -13.257 1.00 80.38 131 ASP A O 1
ATOM 1033 N N . LYS A 1 132 ? -7.524 -6.531 -14.619 1.00 80.75 132 LYS A N 1
ATOM 1034 C CA . LYS A 1 132 ? -6.138 -6.518 -15.099 1.00 80.75 132 LYS A CA 1
ATOM 1035 C C . LYS A 1 132 ? -5.231 -5.817 -14.093 1.00 80.75 132 LYS A C 1
ATOM 1037 O O . LYS A 1 132 ? -4.865 -4.653 -14.271 1.00 80.75 132 LYS A O 1
ATOM 1042 N N . ARG A 1 133 ? -4.848 -6.540 -13.042 1.00 89.06 133 ARG A N 1
ATOM 1043 C CA . ARG A 1 133 ? -3.910 -6.047 -12.027 1.00 89.06 133 ARG A CA 1
ATOM 1044 C C . ARG A 1 133 ? -2.513 -5.859 -12.617 1.00 89.06 133 ARG A C 1
ATOM 1046 O O . ARG A 1 133 ? -2.163 -6.408 -13.666 1.00 89.06 133 ARG A O 1
ATOM 1053 N N . GLY A 1 134 ? -1.687 -5.083 -11.917 1.00 92.94 134 GLY A N 1
ATOM 1054 C CA . GLY A 1 134 ? -0.330 -4.782 -12.362 1.00 92.94 134 GLY A CA 1
ATOM 1055 C C . GLY A 1 134 ? 0.520 -6.025 -12.646 1.00 92.94 134 GLY A C 1
ATOM 1056 O O . GLY A 1 134 ? 1.203 -6.062 -13.669 1.00 92.94 134 GLY A O 1
ATOM 1057 N N . HIS A 1 135 ? 0.419 -7.068 -11.815 1.00 93.94 135 HIS A N 1
ATOM 1058 C CA . HIS A 1 135 ? 1.082 -8.353 -12.050 1.00 93.94 135 HIS A CA 1
ATOM 1059 C C . HIS A 1 135 ? 0.696 -8.983 -13.396 1.00 93.94 135 HIS A C 1
ATOM 1061 O O . HIS A 1 135 ? 1.579 -9.323 -14.187 1.00 93.94 135 HIS A O 1
ATOM 1067 N N . ASP A 1 136 ? -0.603 -9.103 -13.678 1.00 94.38 136 ASP A N 1
ATOM 1068 C CA . ASP A 1 136 ? -1.108 -9.750 -14.893 1.00 94.38 136 ASP A CA 1
ATOM 1069 C C . ASP A 1 136 ? -0.668 -8.991 -16.141 1.00 94.38 136 ASP A C 1
ATOM 1071 O O . ASP A 1 136 ? -0.212 -9.588 -17.117 1.00 94.38 136 ASP A O 1
ATOM 1075 N N . TRP A 1 137 ? -0.701 -7.657 -16.080 1.00 95.06 137 TRP A N 1
ATOM 1076 C CA . TRP A 1 137 ? -0.193 -6.816 -17.157 1.00 95.06 137 TRP A CA 1
ATOM 1077 C C . TRP A 1 137 ? 1.313 -7.013 -17.395 1.00 95.06 137 TRP A C 1
ATOM 1079 O O . TRP A 1 137 ? 1.739 -7.137 -18.546 1.00 95.06 137 TRP A O 1
ATOM 1089 N N . VAL A 1 138 ? 2.125 -7.088 -16.333 1.00 96.62 138 VAL A N 1
ATOM 1090 C CA . VAL A 1 138 ? 3.569 -7.355 -16.455 1.00 96.62 138 VAL A CA 1
ATOM 1091 C C . VAL A 1 138 ? 3.823 -8.731 -17.076 1.00 96.62 138 VAL A C 1
ATOM 1093 O O . VAL A 1 138 ? 4.675 -8.867 -17.955 1.00 96.62 138 VAL A O 1
ATOM 1096 N N . GLN A 1 139 ? 3.064 -9.754 -16.683 1.00 95.75 139 GLN A N 1
ATOM 1097 C CA . GLN A 1 139 ? 3.169 -11.079 -17.295 1.00 95.75 139 GLN A CA 1
ATOM 1098 C C . GLN A 1 139 ? 2.761 -11.063 -18.775 1.00 95.75 139 GLN A C 1
ATOM 1100 O O . GLN A 1 139 ? 3.436 -11.687 -19.595 1.00 95.75 139 GLN A O 1
ATOM 1105 N N . GLU A 1 140 ? 1.715 -10.317 -19.137 1.00 94.94 140 GLU A N 1
ATOM 1106 C CA . GLU A 1 140 ? 1.249 -10.165 -20.519 1.00 94.94 140 GLU A CA 1
ATOM 1107 C C . GLU A 1 140 ? 2.353 -9.592 -21.425 1.00 94.94 140 GLU A C 1
ATOM 1109 O O . GLU A 1 140 ? 2.641 -10.151 -22.487 1.00 94.94 140 GLU A O 1
ATOM 1114 N N . ILE A 1 141 ? 3.029 -8.518 -20.999 1.00 95.25 141 ILE A N 1
ATOM 1115 C CA . ILE A 1 141 ? 4.109 -7.906 -21.795 1.00 95.25 141 ILE A CA 1
ATOM 1116 C C . ILE A 1 141 ? 5.373 -8.775 -21.842 1.00 95.25 141 ILE A C 1
ATOM 1118 O O . ILE A 1 141 ? 6.079 -8.759 -22.848 1.00 95.25 141 ILE A O 1
ATOM 1122 N N . LEU A 1 142 ? 5.654 -9.561 -20.795 1.00 95.44 142 LEU A N 1
ATOM 1123 C CA . LEU A 1 142 ? 6.804 -10.473 -20.756 1.00 95.44 142 LEU A CA 1
ATOM 1124 C C . LEU A 1 142 ? 6.603 -11.724 -21.618 1.00 95.44 142 LEU A C 1
ATOM 1126 O O . LEU A 1 142 ? 7.580 -12.308 -22.098 1.00 95.44 142 LEU A O 1
ATOM 1130 N N . ARG A 1 143 ? 5.361 -12.187 -21.774 1.00 95.25 143 ARG A N 1
ATOM 1131 C CA . ARG A 1 143 ? 5.017 -13.380 -22.566 1.00 95.25 143 ARG A CA 1
ATOM 1132 C C . ARG A 1 143 ? 4.657 -13.043 -24.012 1.00 95.25 143 ARG A C 1
ATOM 1134 O O . ARG A 1 143 ? 4.755 -13.915 -24.866 1.00 95.25 143 ARG A O 1
ATOM 1141 N N . GLY A 1 144 ? 4.250 -11.803 -24.270 1.00 93.25 144 GLY A N 1
ATOM 1142 C CA . GLY A 1 144 ? 3.858 -11.326 -25.589 1.00 93.25 144 GLY A CA 1
ATOM 1143 C C . GLY A 1 144 ? 5.027 -11.003 -26.523 1.00 93.25 144 GLY A C 1
ATOM 1144 O O . GLY A 1 144 ? 6.176 -11.398 -26.318 1.00 93.25 144 GLY A O 1
ATOM 1145 N N . HIS A 1 145 ? 4.708 -10.255 -27.579 1.00 96.19 145 HIS A N 1
ATOM 1146 C CA . HIS A 1 145 ? 5.663 -9.891 -28.621 1.00 96.19 145 HIS A CA 1
ATOM 1147 C C . HIS A 1 145 ? 6.844 -9.058 -28.064 1.00 96.19 145 HIS A C 1
ATOM 1149 O O . HIS A 1 145 ? 6.592 -8.070 -27.368 1.00 96.19 145 HIS A O 1
ATOM 1155 N N . PRO A 1 146 ? 8.117 -9.365 -28.401 1.00 93.19 146 PRO A N 1
ATOM 1156 C CA . PRO A 1 146 ? 9.298 -8.698 -27.827 1.00 93.19 146 PRO A CA 1
ATOM 1157 C C . PRO A 1 146 ? 9.351 -7.176 -28.008 1.00 93.19 146 PRO A C 1
ATOM 1159 O O . PRO A 1 146 ? 9.940 -6.477 -27.188 1.00 93.19 146 PRO A O 1
ATOM 1162 N N . ILE A 1 147 ? 8.720 -6.644 -29.056 1.00 93.56 147 ILE A N 1
ATOM 1163 C CA . ILE A 1 147 ? 8.619 -5.188 -29.255 1.00 93.56 147 ILE A CA 1
ATOM 1164 C C . ILE A 1 147 ? 7.800 -4.534 -28.134 1.00 93.56 147 ILE A C 1
ATOM 1166 O O . ILE A 1 147 ? 8.171 -3.465 -27.660 1.00 93.56 147 ILE A O 1
ATOM 1170 N N . ARG A 1 148 ? 6.750 -5.198 -27.626 1.00 94.69 148 ARG A N 1
ATOM 1171 C CA . ARG A 1 148 ? 5.870 -4.620 -26.598 1.00 94.69 148 ARG A CA 1
ATOM 1172 C C . ARG A 1 148 ? 6.628 -4.296 -25.319 1.00 94.69 148 ARG A C 1
ATOM 1174 O O . ARG A 1 148 ? 6.429 -3.227 -24.754 1.00 94.69 148 ARG A O 1
ATOM 1181 N N . ILE A 1 149 ? 7.498 -5.191 -24.846 1.00 93.94 149 ILE A N 1
ATOM 1182 C CA . ILE A 1 149 ? 8.270 -4.911 -23.629 1.00 93.94 149 ILE A CA 1
ATOM 1183 C C . ILE A 1 149 ? 9.264 -3.766 -23.853 1.00 93.94 149 ILE A C 1
ATOM 1185 O O . ILE A 1 149 ? 9.385 -2.894 -22.994 1.00 93.94 149 ILE A O 1
ATOM 1189 N N . TYR A 1 150 ? 9.897 -3.709 -25.026 1.00 92.62 150 TYR A N 1
ATOM 1190 C CA . TYR A 1 150 ? 10.805 -2.620 -25.368 1.00 92.62 150 TYR A CA 1
ATOM 1191 C C . TYR A 1 150 ? 10.078 -1.271 -25.403 1.00 92.62 150 TYR A C 1
ATOM 1193 O O . TYR A 1 150 ? 10.533 -0.304 -24.799 1.00 92.62 150 TYR A O 1
ATOM 1201 N N . GLU A 1 151 ? 8.909 -1.209 -26.036 1.00 92.19 151 GLU A N 1
ATOM 1202 C CA . GLU A 1 151 ? 8.085 -0.001 -26.081 1.00 92.19 151 GLU A CA 1
ATOM 1203 C C . GLU A 1 151 ? 7.558 0.411 -24.709 1.00 92.19 151 GLU A C 1
ATOM 1205 O O . GLU A 1 151 ? 7.416 1.601 -24.452 1.00 92.19 151 GLU A O 1
ATOM 1210 N N . GLN A 1 152 ? 7.244 -0.546 -23.830 1.00 93.81 152 GLN A N 1
ATOM 1211 C CA . GLN A 1 152 ? 6.644 -0.247 -22.530 1.00 93.81 152 GLN A CA 1
ATOM 1212 C C . GLN A 1 152 ? 7.662 0.054 -21.433 1.00 93.81 152 GLN A C 1
ATOM 1214 O O . GLN A 1 152 ? 7.345 0.849 -20.547 1.00 93.81 152 GLN A O 1
ATOM 1219 N N . LEU A 1 153 ? 8.828 -0.593 -21.461 1.00 93.00 153 LEU A N 1
ATOM 1220 C CA . LEU A 1 153 ? 9.828 -0.567 -20.390 1.00 93.00 153 LEU A CA 1
ATOM 1221 C C . LEU A 1 153 ? 11.217 -0.118 -20.868 1.00 93.00 153 LEU A C 1
ATOM 1223 O O . LEU A 1 153 ? 12.155 -0.136 -20.077 1.00 93.00 153 LEU A O 1
ATOM 1227 N N . ARG A 1 154 ? 11.367 0.284 -22.139 1.00 92.31 154 ARG A N 1
ATOM 1228 C CA . ARG A 1 154 ? 12.628 0.740 -22.766 1.00 92.31 154 ARG A CA 1
ATOM 1229 C C . ARG A 1 154 ? 13.752 -0.301 -22.796 1.00 92.31 154 ARG A C 1
ATOM 1231 O O . ARG A 1 154 ? 14.911 0.047 -23.005 1.00 92.31 154 ARG A O 1
ATOM 1238 N N . MET A 1 155 ? 13.425 -1.578 -22.608 1.00 92.44 155 MET A N 1
ATOM 1239 C CA . MET A 1 155 ? 14.389 -2.676 -22.625 1.00 92.44 155 MET A CA 1
ATOM 1240 C C . MET A 1 155 ? 13.755 -3.979 -23.106 1.00 92.44 155 MET A C 1
ATOM 1242 O O . MET A 1 155 ? 12.549 -4.188 -22.983 1.00 92.44 155 MET A O 1
ATOM 1246 N N . ASP A 1 156 ? 14.577 -4.867 -23.656 1.00 94.31 156 ASP A N 1
ATOM 1247 C CA . ASP A 1 156 ? 14.130 -6.200 -24.038 1.00 94.31 156 ASP A CA 1
ATOM 1248 C C . ASP A 1 156 ? 13.886 -7.094 -22.808 1.00 94.31 156 ASP A C 1
ATOM 1250 O O . ASP A 1 156 ? 14.359 -6.832 -21.698 1.00 94.31 156 ASP A O 1
ATOM 1254 N N . LYS A 1 157 ? 13.173 -8.204 -23.027 1.00 95.25 157 LYS A N 1
ATOM 1255 C CA . LYS A 1 157 ? 12.808 -9.175 -21.986 1.00 95.25 157 LYS A CA 1
ATOM 1256 C C . LYS A 1 157 ? 14.001 -9.681 -21.182 1.00 95.25 157 LYS A C 1
ATOM 1258 O O . LYS A 1 157 ? 13.889 -9.804 -19.964 1.00 95.25 157 LYS A O 1
ATOM 1263 N N . ARG A 1 158 ? 15.118 -10.009 -21.838 1.00 94.81 158 ARG A N 1
ATOM 1264 C CA . ARG A 1 158 ? 16.279 -10.587 -21.148 1.00 94.81 158 ARG A CA 1
ATOM 1265 C C . ARG A 1 158 ? 16.906 -9.546 -20.232 1.00 94.81 158 ARG A C 1
ATOM 1267 O O . ARG A 1 158 ? 17.175 -9.851 -19.075 1.00 94.81 158 ARG A O 1
ATOM 1274 N N . THR A 1 159 ? 17.056 -8.319 -20.727 1.00 93.19 159 THR A N 1
ATOM 1275 C CA . THR A 1 159 ? 17.574 -7.196 -19.936 1.00 93.19 159 THR A CA 1
ATOM 1276 C C . THR A 1 159 ? 16.674 -6.895 -18.733 1.00 93.19 159 THR A C 1
ATOM 1278 O O . THR A 1 159 ? 17.180 -6.770 -17.621 1.00 93.19 159 THR A O 1
ATOM 1281 N N . PHE A 1 160 ? 15.348 -6.867 -18.914 1.00 95.94 160 PHE A N 1
ATOM 1282 C CA . PHE A 1 160 ? 14.406 -6.624 -17.813 1.00 95.94 160 PHE A CA 1
ATOM 1283 C C . PHE A 1 160 ? 14.473 -7.686 -16.715 1.00 95.94 160 PHE A C 1
ATOM 1285 O O . PHE A 1 160 ? 14.542 -7.355 -15.532 1.00 95.94 160 PHE A O 1
ATOM 1292 N N . VAL A 1 161 ? 14.478 -8.965 -17.098 1.00 96.00 161 VAL A N 1
ATOM 1293 C CA . VAL A 1 161 ? 14.571 -10.068 -16.132 1.00 96.00 161 VAL A CA 1
ATOM 1294 C C . VAL A 1 161 ? 15.915 -10.028 -15.403 1.00 96.00 161 VAL A C 1
ATOM 1296 O O . VAL A 1 161 ? 15.937 -10.140 -14.182 1.00 96.00 161 VAL A O 1
ATOM 1299 N N . SER A 1 162 ? 17.020 -9.778 -16.116 1.00 94.88 162 SER A N 1
ATOM 1300 C CA . SER A 1 162 ? 18.345 -9.627 -15.495 1.00 94.88 162 SER A CA 1
ATOM 1301 C C . SER A 1 162 ? 18.372 -8.485 -14.479 1.00 94.88 162 SER A C 1
ATOM 1303 O O . SER A 1 162 ? 18.880 -8.662 -13.376 1.00 94.88 162 SER A O 1
ATOM 1305 N N . LEU A 1 163 ? 17.777 -7.333 -14.811 1.00 93.56 163 LEU A N 1
ATOM 1306 C CA . LEU A 1 163 ? 17.672 -6.198 -13.893 1.00 93.56 163 LEU A CA 1
ATOM 1307 C C . LEU A 1 163 ? 16.881 -6.566 -12.630 1.00 93.56 163 LEU A C 1
ATOM 1309 O O . LEU A 1 163 ? 17.309 -6.239 -11.524 1.00 93.56 163 LEU A O 1
ATOM 1313 N N . CYS A 1 164 ? 15.750 -7.262 -12.777 1.00 96.62 164 CYS A N 1
ATOM 1314 C CA . CYS A 1 164 ? 14.959 -7.722 -11.636 1.00 96.62 164 CYS A CA 1
ATOM 1315 C C . CYS A 1 164 ? 15.774 -8.652 -10.726 1.00 96.62 164 CYS A C 1
ATOM 1317 O O . CYS A 1 164 ? 15.765 -8.467 -9.510 1.00 96.62 164 CYS A O 1
ATOM 1319 N N . GLU A 1 165 ? 16.515 -9.607 -11.292 1.00 95.75 165 GLU A N 1
ATOM 1320 C CA . GLU A 1 165 ? 17.350 -10.533 -10.517 1.00 95.75 165 GLU A CA 1
ATOM 1321 C C . GLU A 1 165 ? 18.545 -9.846 -9.843 1.00 95.75 165 GLU A C 1
ATOM 1323 O O . GLU A 1 165 ? 18.859 -10.132 -8.686 1.00 95.75 165 GLU A O 1
ATOM 1328 N N . GLU A 1 166 ? 19.186 -8.882 -10.504 1.00 93.19 166 GLU A N 1
ATOM 1329 C CA . GLU A 1 166 ? 20.254 -8.087 -9.890 1.00 93.19 166 GLU A CA 1
ATOM 1330 C C . GLU A 1 166 ? 19.732 -7.217 -8.736 1.00 93.19 166 GLU A C 1
ATOM 1332 O O . GLU A 1 166 ? 20.367 -7.138 -7.678 1.00 93.19 166 GLU A O 1
ATOM 1337 N N . LEU A 1 167 ? 18.553 -6.604 -8.890 1.00 95.19 167 LEU A N 1
ATOM 1338 C CA . LEU A 1 167 ? 17.916 -5.819 -7.830 1.00 95.19 167 LEU A CA 1
ATOM 1339 C C . LEU A 1 167 ? 17.461 -6.693 -6.656 1.00 95.19 167 LEU A C 1
ATOM 1341 O O . LEU A 1 167 ? 17.586 -6.259 -5.510 1.00 95.19 167 LEU A O 1
ATOM 1345 N N . LYS A 1 168 ? 17.017 -7.932 -6.900 1.00 96.44 168 LYS A N 1
ATOM 1346 C CA . LYS A 1 168 ? 16.787 -8.923 -5.834 1.00 96.44 168 LYS A CA 1
ATOM 1347 C C . LYS A 1 168 ? 18.093 -9.225 -5.103 1.00 96.44 168 LYS A C 1
ATOM 1349 O O . LYS A 1 168 ? 18.208 -8.994 -3.901 1.00 96.44 168 LYS A O 1
ATOM 1354 N N . ARG A 1 169 ? 19.112 -9.667 -5.845 1.00 94.19 169 ARG A N 1
ATOM 1355 C CA . ARG A 1 169 ? 20.364 -10.200 -5.290 1.00 94.19 169 ARG A CA 1
ATOM 1356 C C . ARG A 1 169 ? 21.223 -9.157 -4.581 1.00 94.19 169 ARG A C 1
ATOM 1358 O O . ARG A 1 169 ? 21.839 -9.455 -3.561 1.00 94.19 169 ARG A O 1
ATOM 1365 N N . TYR A 1 170 ? 21.316 -7.953 -5.136 1.00 91.44 170 TYR A N 1
ATOM 1366 C CA . TYR A 1 170 ? 22.240 -6.919 -4.661 1.00 91.44 170 TYR A CA 1
ATOM 1367 C C . TYR A 1 170 ? 21.522 -5.676 -4.129 1.00 91.44 170 TYR A C 1
ATOM 1369 O O . TYR A 1 170 ? 22.020 -5.024 -3.204 1.00 91.44 170 TYR A O 1
ATOM 1377 N N . GLY A 1 171 ? 20.342 -5.371 -4.670 1.00 91.69 171 GLY A N 1
ATOM 1378 C CA . GLY A 1 171 ? 19.488 -4.280 -4.204 1.00 91.69 171 GLY A CA 1
ATOM 1379 C C . GLY A 1 171 ? 18.699 -4.620 -2.934 1.00 91.69 171 GLY A C 1
ATOM 1380 O O . GLY A 1 171 ? 18.392 -3.710 -2.166 1.00 91.69 171 GLY A O 1
ATOM 1381 N N . GLY A 1 172 ? 18.450 -5.908 -2.660 1.00 94.56 172 GLY A N 1
ATOM 1382 C CA . GLY A 1 172 ? 17.610 -6.367 -1.545 1.00 94.56 172 GLY A CA 1
ATOM 1383 C C . GLY A 1 172 ? 16.115 -6.183 -1.812 1.00 94.56 172 GLY A C 1
ATOM 1384 O O . GLY A 1 172 ? 15.349 -5.931 -0.886 1.00 94.56 172 GLY A O 1
ATOM 1385 N N . LEU A 1 173 ? 15.713 -6.213 -3.084 1.00 96.75 173 LEU A N 1
ATOM 1386 C CA . LEU A 1 173 ? 14.323 -6.050 -3.489 1.00 96.75 173 LEU A CA 1
ATOM 1387 C C . LEU A 1 173 ? 13.566 -7.376 -3.331 1.00 96.75 173 LEU A C 1
ATOM 1389 O O . LEU A 1 173 ? 13.981 -8.394 -3.878 1.00 96.75 173 LEU A O 1
ATOM 1393 N N . GLU A 1 174 ? 12.436 -7.356 -2.628 1.00 96.00 174 GLU A N 1
ATOM 1394 C CA . GLU A 1 174 ? 11.621 -8.547 -2.367 1.00 96.00 174 GLU A CA 1
ATOM 1395 C C . GLU A 1 174 ? 10.167 -8.341 -2.802 1.00 96.00 174 GLU A C 1
ATOM 1397 O O . GLU A 1 174 ? 9.620 -7.232 -2.754 1.00 96.00 174 GLU A O 1
ATOM 1402 N N . SER A 1 175 ? 9.528 -9.429 -3.234 1.00 95.75 175 SER A N 1
ATOM 1403 C CA . SER A 1 175 ? 8.095 -9.436 -3.521 1.00 95.75 175 SER A CA 1
ATOM 1404 C C . SER A 1 175 ? 7.313 -9.292 -2.223 1.00 95.75 175 SER A C 1
ATOM 1406 O O . SER A 1 175 ? 7.637 -9.893 -1.202 1.00 95.75 175 SER A O 1
ATOM 1408 N N . THR A 1 176 ? 6.227 -8.532 -2.275 1.00 93.94 176 THR A N 1
ATOM 1409 C CA . THR A 1 176 ? 5.240 -8.513 -1.194 1.00 93.94 176 THR A CA 1
ATOM 1410 C C . THR A 1 176 ? 4.038 -9.357 -1.585 1.00 93.94 176 THR A C 1
ATOM 1412 O O . THR A 1 176 ? 3.882 -9.724 -2.747 1.00 93.94 176 THR A O 1
ATOM 1415 N N . LYS A 1 177 ? 3.121 -9.584 -0.641 1.00 87.94 177 LYS A N 1
ATOM 1416 C CA . LYS A 1 177 ? 1.852 -10.268 -0.930 1.00 87.94 177 LYS A CA 1
ATOM 1417 C C . LYS A 1 177 ? 1.022 -9.640 -2.062 1.00 87.94 177 LYS A C 1
ATOM 1419 O O . LYS A 1 177 ? 0.196 -10.331 -2.638 1.00 87.94 177 LYS A O 1
ATOM 1424 N N . ASN A 1 178 ? 1.214 -8.348 -2.350 1.00 87.69 178 ASN A N 1
ATOM 1425 C CA . ASN A 1 178 ? 0.351 -7.592 -3.262 1.00 87.69 178 ASN A CA 1
ATOM 1426 C C . ASN A 1 178 ? 1.072 -7.054 -4.505 1.00 87.69 178 ASN A C 1
ATOM 1428 O O . ASN A 1 178 ? 0.393 -6.604 -5.418 1.00 87.69 178 ASN A O 1
ATOM 1432 N N . VAL A 1 179 ? 2.409 -7.007 -4.509 1.00 95.62 179 VAL A N 1
ATOM 1433 C CA . VAL A 1 179 ? 3.206 -6.419 -5.600 1.00 95.62 179 VAL A CA 1
ATOM 1434 C C . VAL A 1 179 ? 4.499 -7.214 -5.739 1.00 95.62 179 VAL A C 1
ATOM 1436 O O . VAL A 1 179 ? 5.289 -7.275 -4.786 1.00 95.62 179 VAL A O 1
ATOM 1439 N N . THR A 1 180 ? 4.706 -7.829 -6.906 1.00 97.31 180 THR A N 1
ATOM 1440 C CA . THR A 1 180 ? 5.912 -8.623 -7.194 1.00 97.31 180 THR A CA 1
ATOM 1441 C C . THR A 1 180 ? 7.098 -7.725 -7.518 1.00 97.31 180 THR A C 1
ATOM 1443 O O . THR A 1 180 ? 6.924 -6.547 -7.823 1.00 97.31 180 THR A O 1
ATOM 1446 N N . VAL A 1 181 ? 8.322 -8.249 -7.450 1.00 98.00 181 VAL A N 1
ATOM 1447 C CA . VAL A 1 181 ? 9.515 -7.475 -7.830 1.00 98.00 181 VAL A CA 1
ATOM 1448 C C . VAL A 1 181 ? 9.413 -6.934 -9.256 1.00 98.00 181 VAL A C 1
ATOM 1450 O O . VAL A 1 181 ? 9.704 -5.766 -9.487 1.00 98.00 181 VAL A O 1
ATOM 1453 N N . GLU A 1 182 ? 8.958 -7.750 -10.201 1.00 98.12 182 GLU A N 1
ATOM 1454 C CA . GLU A 1 182 ? 8.809 -7.363 -11.604 1.00 98.12 182 GLU A CA 1
ATOM 1455 C C . GLU A 1 182 ? 7.821 -6.200 -11.740 1.00 98.12 182 GLU A C 1
ATOM 1457 O O . GLU A 1 182 ? 8.078 -5.250 -12.472 1.00 98.12 182 GLU A O 1
ATOM 1462 N N . GLU A 1 183 ? 6.723 -6.216 -10.984 1.00 98.25 183 GLU A N 1
ATOM 1463 C CA . GLU A 1 183 ? 5.771 -5.108 -10.952 1.00 98.25 183 GLU A CA 1
ATOM 1464 C C . GLU A 1 183 ? 6.364 -3.843 -10.322 1.00 98.25 183 GLU A C 1
ATOM 1466 O O . GLU A 1 183 ? 6.185 -2.752 -10.859 1.00 98.25 183 GLU A O 1
ATOM 1471 N N . GLN A 1 184 ? 7.136 -3.970 -9.238 1.00 98.31 184 GLN A N 1
ATOM 1472 C CA . GLN A 1 184 ? 7.844 -2.839 -8.628 1.00 98.31 184 GLN A CA 1
ATOM 1473 C C . GLN A 1 184 ? 8.811 -2.187 -9.624 1.00 98.31 184 GLN A C 1
ATOM 1475 O O . GLN A 1 184 ? 8.793 -0.967 -9.807 1.00 98.31 184 GLN A O 1
ATOM 1480 N N . VAL A 1 185 ? 9.634 -2.995 -10.298 1.00 97.69 185 VAL A N 1
ATOM 1481 C CA . VAL A 1 185 ? 10.587 -2.513 -11.305 1.00 97.69 185 VAL A CA 1
ATOM 1482 C C . VAL A 1 185 ? 9.843 -1.935 -12.508 1.00 97.69 185 VAL A C 1
ATOM 1484 O O . VAL A 1 185 ? 10.233 -0.882 -13.002 1.00 97.69 185 VAL A O 1
ATOM 1487 N N . ALA A 1 186 ? 8.733 -2.537 -12.942 1.00 97.56 186 ALA A N 1
ATOM 1488 C CA . ALA A 1 186 ? 7.905 -1.990 -14.013 1.00 97.56 186 ALA A CA 1
ATOM 1489 C C . ALA A 1 186 ? 7.319 -0.617 -13.646 1.00 97.56 186 ALA A C 1
ATOM 1491 O O . ALA A 1 186 ? 7.390 0.295 -14.466 1.00 97.56 186 ALA A O 1
ATOM 1492 N N . ILE A 1 187 ? 6.814 -0.426 -12.419 1.00 97.56 187 ILE A N 1
ATOM 1493 C CA . ILE A 1 187 ? 6.360 0.885 -11.921 1.00 97.56 187 ILE A CA 1
ATOM 1494 C C . ILE A 1 187 ? 7.482 1.917 -12.057 1.00 97.56 187 ILE A C 1
ATOM 1496 O O . ILE A 1 187 ? 7.274 2.977 -12.647 1.00 97.56 187 ILE A O 1
ATOM 1500 N N . PHE A 1 188 ? 8.678 1.593 -11.559 1.00 97.25 188 PHE A N 1
ATOM 1501 C CA . PHE A 1 188 ? 9.843 2.468 -11.674 1.00 97.25 188 PHE A CA 1
ATOM 1502 C C . PHE A 1 188 ? 10.160 2.795 -13.139 1.00 97.25 188 PHE A C 1
ATOM 1504 O O . PHE A 1 188 ? 10.276 3.967 -13.492 1.00 97.25 188 PHE A O 1
ATOM 1511 N N . MET A 1 189 ? 10.196 1.779 -14.005 1.00 96.12 189 MET A N 1
ATOM 1512 C CA . MET A 1 189 ? 10.467 1.931 -15.434 1.00 96.12 189 MET A CA 1
ATOM 1513 C C . MET A 1 189 ? 9.450 2.805 -16.161 1.00 96.12 189 MET A C 1
ATOM 1515 O O . MET A 1 189 ? 9.831 3.580 -17.036 1.00 96.12 189 MET A O 1
ATOM 1519 N N . LYS A 1 190 ? 8.165 2.720 -15.807 1.00 95.06 190 LYS A N 1
ATOM 1520 C CA . LYS A 1 190 ? 7.138 3.585 -16.394 1.00 95.06 190 LYS A CA 1
ATOM 1521 C C . LYS A 1 190 ? 7.334 5.046 -16.002 1.00 95.06 190 LYS A C 1
ATOM 1523 O O . LYS A 1 190 ? 7.182 5.921 -16.852 1.00 95.06 190 LYS A O 1
ATOM 1528 N N . VAL A 1 191 ? 7.710 5.308 -14.753 1.00 93.81 191 VAL A N 1
ATOM 1529 C CA . VAL A 1 191 ? 7.963 6.674 -14.278 1.00 93.81 191 VAL A CA 1
ATOM 1530 C C . VAL A 1 191 ? 9.218 7.254 -14.937 1.00 93.81 191 VAL A C 1
ATOM 1532 O O . VAL A 1 191 ? 9.142 8.332 -15.513 1.00 93.81 191 VAL A O 1
ATOM 1535 N N . VAL A 1 192 ? 10.352 6.543 -14.930 1.00 92.19 192 VAL A N 1
ATOM 1536 C CA . VAL A 1 192 ? 11.622 7.095 -15.453 1.00 92.19 192 VAL A CA 1
ATOM 1537 C C . VAL A 1 192 ? 11.742 7.026 -16.978 1.00 92.19 192 VAL A C 1
ATOM 1539 O O . VAL A 1 192 ? 12.319 7.916 -17.588 1.00 92.19 192 VAL A O 1
ATOM 1542 N N . GLY A 1 193 ? 11.190 5.992 -17.619 1.00 88.38 193 GLY A N 1
ATOM 1543 C CA . GLY A 1 193 ? 11.324 5.767 -19.065 1.00 88.38 193 GLY A CA 1
ATOM 1544 C C . GLY A 1 193 ? 10.223 6.402 -19.920 1.00 88.38 193 GLY A C 1
ATOM 1545 O O . GLY A 1 193 ? 10.364 6.490 -21.146 1.00 88.38 193 GLY A O 1
ATOM 1546 N N . HIS A 1 194 ? 9.111 6.804 -19.297 1.00 87.31 194 HIS A N 1
ATOM 1547 C CA . HIS A 1 194 ? 7.949 7.388 -19.977 1.00 87.31 194 HIS A CA 1
ATOM 1548 C C . HIS A 1 194 ? 7.334 8.581 -19.237 1.00 87.31 194 HIS A C 1
ATOM 1550 O O . HIS A 1 194 ? 6.253 9.020 -19.622 1.00 87.31 194 HIS A O 1
ATOM 1556 N N . SER A 1 195 ? 7.986 9.090 -18.188 1.00 90.19 195 SER A N 1
ATOM 1557 C CA . SER A 1 195 ? 7.528 10.260 -17.425 1.00 90.19 195 SER A CA 1
ATOM 1558 C C . SER A 1 195 ? 6.102 10.120 -16.882 1.00 90.19 195 SER A C 1
ATOM 1560 O O . SER A 1 195 ? 5.376 11.104 -16.761 1.00 90.19 195 SER A O 1
ATOM 1562 N N . TRP A 1 196 ? 5.679 8.893 -16.565 1.00 94.75 196 TRP A N 1
ATOM 1563 C CA . TRP A 1 196 ? 4.356 8.660 -15.994 1.00 94.75 196 TRP A CA 1
ATOM 1564 C C . TRP A 1 196 ? 4.224 9.321 -14.629 1.00 94.75 196 TRP A C 1
ATOM 1566 O O . TRP A 1 196 ? 5.103 9.196 -13.771 1.00 94.75 196 TRP A O 1
ATOM 1576 N N . THR A 1 197 ? 3.084 9.966 -14.397 1.00 95.56 197 THR A N 1
ATOM 1577 C CA . THR A 1 197 ? 2.744 10.460 -13.067 1.00 95.56 197 THR A CA 1
ATOM 1578 C C . THR A 1 197 ? 2.392 9.293 -12.143 1.00 95.56 197 THR A C 1
ATOM 1580 O O . THR A 1 197 ? 2.073 8.178 -12.570 1.00 95.56 197 THR A O 1
ATOM 1583 N N . THR A 1 198 ? 2.373 9.551 -10.834 1.00 93.62 198 THR A N 1
ATOM 1584 C CA . THR A 1 198 ? 1.888 8.559 -9.863 1.00 93.62 198 THR A CA 1
ATOM 1585 C C . THR A 1 198 ? 0.430 8.178 -10.110 1.00 93.62 198 THR A C 1
ATOM 1587 O O . THR A 1 198 ? 0.051 7.057 -9.785 1.00 93.62 198 THR A O 1
ATOM 1590 N N . ARG A 1 199 ? -0.380 9.071 -10.698 1.00 95.06 199 ARG A N 1
ATOM 1591 C CA . ARG A 1 199 ? -1.778 8.805 -11.059 1.00 95.06 199 ARG A CA 1
ATOM 1592 C C . ARG A 1 199 ? -1.878 7.857 -12.254 1.00 95.06 199 ARG A C 1
ATOM 1594 O O . ARG A 1 199 ? -2.656 6.911 -12.176 1.00 95.06 199 ARG A O 1
ATOM 1601 N N . ASP A 1 200 ? -1.049 8.045 -13.280 1.00 96.00 200 ASP A N 1
ATOM 1602 C CA . ASP A 1 200 ? -1.010 7.162 -14.458 1.00 96.00 200 ASP A CA 1
ATOM 1603 C C . ASP A 1 200 ? -0.582 5.745 -14.071 1.00 96.00 200 ASP A C 1
ATOM 1605 O O . ASP A 1 200 ? -1.218 4.759 -14.443 1.00 96.00 200 ASP A O 1
ATOM 1609 N N . GLY A 1 201 ? 0.466 5.636 -13.245 1.00 95.06 201 GLY A N 1
ATOM 1610 C CA . GLY A 1 201 ? 0.878 4.352 -12.683 1.00 95.06 201 GLY A CA 1
ATOM 1611 C C . GLY A 1 201 ? -0.224 3.740 -11.820 1.00 95.06 201 GLY A C 1
ATOM 1612 O O . GLY A 1 201 ? -0.522 2.554 -11.923 1.00 95.06 201 GLY A O 1
ATOM 1613 N N . ALA A 1 202 ? -0.881 4.551 -10.998 1.00 94.69 202 ALA A N 1
ATOM 1614 C CA . ALA A 1 202 ? -1.929 4.064 -10.119 1.00 94.69 202 ALA A CA 1
ATOM 1615 C C . ALA A 1 202 ? -3.106 3.500 -10.930 1.00 94.69 202 ALA A C 1
ATOM 1617 O O . ALA A 1 202 ? -3.696 2.504 -10.524 1.00 94.69 202 ALA A O 1
ATOM 1618 N N . GLU A 1 203 ? -3.452 4.126 -12.055 1.00 94.19 203 GLU A N 1
ATOM 1619 C CA . GLU A 1 203 ? -4.453 3.618 -12.995 1.00 94.19 203 GLU A CA 1
ATOM 1620 C C . GLU A 1 203 ? -3.990 2.324 -13.674 1.00 94.19 203 GLU A C 1
ATOM 1622 O O . GLU A 1 203 ? -4.650 1.299 -13.569 1.00 94.19 203 GLU A O 1
ATOM 1627 N N . ARG A 1 204 ? -2.806 2.294 -14.293 1.00 94.69 204 ARG A N 1
ATOM 1628 C CA . ARG A 1 204 ? -2.322 1.084 -14.982 1.00 94.69 204 ARG A CA 1
ATOM 1629 C C . ARG A 1 204 ? -2.203 -0.124 -14.057 1.00 94.69 204 ARG A C 1
ATOM 1631 O O . ARG A 1 204 ? -2.624 -1.216 -14.420 1.00 94.69 204 ARG A O 1
ATOM 1638 N N . PHE A 1 205 ? -1.561 0.055 -12.910 1.00 95.06 205 PHE A N 1
ATOM 1639 C CA . PHE A 1 205 ? -1.231 -1.053 -12.017 1.00 95.06 205 PHE A CA 1
ATOM 1640 C C . PHE A 1 205 ? -2.350 -1.341 -11.004 1.00 95.06 205 PHE A C 1
ATOM 1642 O O . PHE A 1 205 ? -2.220 -2.269 -10.213 1.00 95.06 205 PHE A O 1
ATOM 1649 N N . GLN A 1 206 ? -3.448 -0.570 -11.034 1.00 95.31 206 GLN A N 1
ATOM 1650 C CA . GLN A 1 206 ? -4.609 -0.726 -10.147 1.00 95.31 206 GLN A CA 1
ATOM 1651 C C . GLN A 1 206 ? -4.240 -0.665 -8.654 1.00 95.31 206 GLN A C 1
ATOM 1653 O O . GLN A 1 206 ? -4.821 -1.337 -7.804 1.00 95.31 206 GLN A O 1
ATOM 1658 N N . HIS A 1 207 ? -3.292 0.213 -8.309 1.00 93.19 207 HIS A N 1
ATOM 1659 C CA . HIS A 1 207 ? -2.874 0.476 -6.927 1.00 93.19 207 HIS A CA 1
ATOM 1660 C C . HIS A 1 207 ? -3.049 1.934 -6.549 1.00 93.19 207 HIS A C 1
ATOM 1662 O O . HIS A 1 207 ? -2.956 2.805 -7.399 1.00 93.19 207 HIS A O 1
ATOM 1668 N N . SER A 1 208 ? -3.206 2.234 -5.259 1.00 92.75 208 SER A N 1
ATOM 1669 C CA . SER A 1 208 ? -3.239 3.626 -4.791 1.00 92.75 208 SER A CA 1
ATOM 1670 C C . SER A 1 208 ? -1.988 4.419 -5.204 1.00 92.75 208 SER A C 1
ATOM 1672 O O . SER A 1 208 ? -0.889 3.868 -5.297 1.00 92.75 208 SER A O 1
ATOM 1674 N N . THR A 1 209 ? -2.116 5.737 -5.362 1.00 94.88 209 THR A N 1
ATOM 1675 C CA . THR A 1 209 ? -0.972 6.627 -5.643 1.00 94.88 209 THR A CA 1
ATOM 1676 C C . THR A 1 209 ? 0.115 6.538 -4.566 1.00 94.88 209 THR A C 1
ATOM 1678 O O . THR A 1 209 ? 1.303 6.620 -4.878 1.00 94.88 209 THR A O 1
ATOM 1681 N N . ALA A 1 210 ? -0.268 6.284 -3.309 1.00 95.31 210 ALA A N 1
ATOM 1682 C CA . ALA A 1 210 ? 0.662 6.029 -2.212 1.00 95.31 210 ALA A CA 1
ATOM 1683 C C . ALA A 1 210 ? 1.461 4.729 -2.414 1.00 95.31 210 ALA A C 1
ATOM 1685 O O . ALA A 1 210 ? 2.659 4.694 -2.140 1.00 95.31 210 ALA A O 1
ATOM 1686 N N . THR A 1 211 ? 0.826 3.674 -2.931 1.00 95.38 211 THR A N 1
ATOM 1687 C CA . THR A 1 211 ? 1.490 2.406 -3.268 1.00 95.38 211 THR A CA 1
ATOM 1688 C C . THR A 1 211 ? 2.505 2.597 -4.395 1.00 95.38 211 THR A C 1
ATOM 1690 O O . THR A 1 211 ? 3.639 2.139 -4.273 1.00 95.38 211 THR A O 1
ATOM 1693 N N . ILE A 1 212 ? 2.123 3.311 -5.458 1.00 96.94 212 ILE A N 1
ATOM 1694 C CA . ILE A 1 212 ? 3.011 3.620 -6.588 1.00 96.94 212 ILE A CA 1
ATOM 1695 C C . ILE A 1 212 ? 4.234 4.405 -6.113 1.00 96.94 212 ILE A C 1
ATOM 1697 O O . ILE A 1 212 ? 5.364 3.997 -6.369 1.00 96.94 212 ILE A O 1
ATOM 1701 N N . SER A 1 213 ? 4.016 5.478 -5.346 1.00 97.56 213 SER A N 1
ATOM 1702 C CA . SER A 1 213 ? 5.096 6.293 -4.773 1.00 97.56 213 SER A CA 1
ATOM 1703 C C . SER A 1 213 ? 6.018 5.477 -3.856 1.00 97.56 213 SER A C 1
ATOM 1705 O O . SER A 1 213 ? 7.243 5.550 -3.969 1.00 97.56 213 SER A O 1
ATOM 1707 N N . LYS A 1 214 ? 5.443 4.618 -2.999 1.00 97.19 214 LYS A N 1
ATOM 1708 C CA . LYS A 1 214 ? 6.203 3.712 -2.127 1.00 97.19 214 LYS A CA 1
ATOM 1709 C C . LYS A 1 214 ? 7.147 2.819 -2.935 1.00 97.19 214 LYS A C 1
ATOM 1711 O O . LYS A 1 214 ? 8.331 2.755 -2.607 1.00 97.19 214 LYS A O 1
ATOM 1716 N N . TYR A 1 215 ? 6.644 2.119 -3.952 1.00 97.75 215 TYR A N 1
ATOM 1717 C CA . TYR A 1 215 ? 7.462 1.163 -4.703 1.00 97.75 215 TYR A CA 1
ATOM 1718 C C . TYR A 1 215 ? 8.447 1.833 -5.653 1.00 97.75 215 TYR A C 1
ATOM 1720 O O . TYR A 1 215 ? 9.572 1.355 -5.763 1.00 97.75 215 TYR A O 1
ATOM 1728 N N . PHE A 1 216 ? 8.103 2.991 -6.220 1.00 97.31 216 PHE A N 1
ATOM 1729 C CA . PHE A 1 216 ? 9.078 3.833 -6.910 1.00 97.31 216 PHE A CA 1
ATOM 1730 C C . PHE A 1 216 ? 10.277 4.156 -6.002 1.00 97.31 216 PHE A C 1
ATOM 1732 O O . PHE A 1 216 ? 11.423 3.910 -6.371 1.00 97.31 216 PHE A O 1
ATOM 1739 N N . GLY A 1 217 ? 10.020 4.637 -4.779 1.00 96.81 217 GLY A N 1
ATOM 1740 C CA . GLY A 1 217 ? 11.076 4.986 -3.828 1.00 96.81 217 GLY A CA 1
ATOM 1741 C C . GLY A 1 217 ? 11.902 3.787 -3.349 1.00 96.81 217 GLY A C 1
ATOM 1742 O O . GLY A 1 217 ? 13.110 3.913 -3.155 1.00 96.81 217 GLY A O 1
ATOM 1743 N N . ILE A 1 218 ? 11.276 2.619 -3.167 1.00 97.56 218 ILE A N 1
ATOM 1744 C CA . ILE A 1 218 ? 11.982 1.376 -2.813 1.00 97.56 218 ILE A CA 1
ATOM 1745 C C . ILE A 1 218 ? 12.937 0.961 -3.940 1.00 97.56 218 ILE A C 1
ATOM 1747 O O . ILE A 1 218 ? 14.110 0.697 -3.675 1.00 97.56 218 ILE A O 1
ATOM 1751 N N . VAL A 1 219 ? 12.465 0.954 -5.190 1.00 97.38 219 VAL A N 1
ATOM 1752 C CA . VAL A 1 219 ? 13.283 0.560 -6.345 1.00 97.38 219 VAL A CA 1
ATOM 1753 C C . VAL A 1 219 ? 14.403 1.566 -6.590 1.00 97.38 219 VAL A C 1
ATOM 1755 O O . VAL A 1 219 ? 15.540 1.149 -6.776 1.00 97.38 219 VAL A O 1
ATOM 1758 N N . LEU A 1 220 ? 14.139 2.873 -6.491 1.00 95.62 220 LEU A N 1
ATOM 1759 C CA . LEU A 1 220 ? 15.171 3.909 -6.620 1.00 95.62 220 LEU A CA 1
ATOM 1760 C C . LEU A 1 220 ? 16.314 3.711 -5.612 1.00 95.62 220 LEU A C 1
ATOM 1762 O O . LEU A 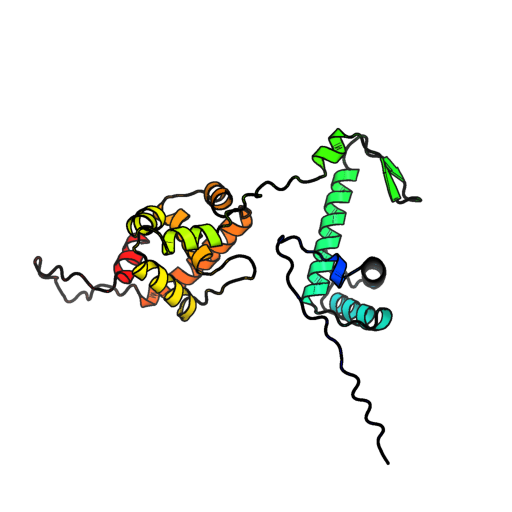1 220 ? 17.488 3.790 -5.970 1.00 95.62 220 LEU A O 1
ATOM 1766 N N . LYS A 1 221 ? 15.989 3.395 -4.352 1.00 95.19 221 LYS A N 1
ATOM 1767 C CA . LYS A 1 221 ? 17.000 3.082 -3.328 1.00 95.19 221 LYS A CA 1
ATOM 1768 C C . LYS A 1 221 ? 17.809 1.834 -3.685 1.00 95.19 221 LYS A C 1
ATOM 1770 O O . LYS A 1 221 ? 19.028 1.839 -3.522 1.00 95.19 221 LYS A O 1
ATOM 1775 N N . ALA A 1 222 ? 17.149 0.786 -4.180 1.00 95.19 222 ALA A N 1
ATOM 1776 C CA . ALA A 1 222 ? 17.814 -0.439 -4.616 1.00 95.19 222 ALA A CA 1
ATOM 1777 C C . ALA A 1 222 ? 18.746 -0.185 -5.816 1.00 95.19 222 ALA A C 1
ATOM 1779 O O . ALA A 1 222 ? 19.885 -0.650 -5.807 1.00 95.19 222 ALA A O 1
ATOM 1780 N N . VAL A 1 223 ? 18.305 0.614 -6.796 1.00 92.62 223 VAL A N 1
ATOM 1781 C CA . VAL A 1 223 ? 19.108 1.040 -7.953 1.00 92.62 223 VAL A CA 1
ATOM 1782 C C . VAL A 1 223 ? 20.336 1.831 -7.498 1.00 92.62 223 VAL A C 1
ATOM 1784 O O . VAL A 1 223 ? 21.451 1.476 -7.868 1.00 92.62 223 VAL A O 1
ATOM 1787 N N . ASN A 1 224 ? 20.172 2.830 -6.625 1.00 90.50 224 ASN A N 1
ATOM 1788 C CA . ASN A 1 224 ? 21.295 3.617 -6.098 1.00 90.50 224 ASN A CA 1
ATOM 1789 C C . ASN A 1 224 ? 22.326 2.748 -5.363 1.00 90.50 224 ASN A C 1
ATOM 1791 O O . ASN A 1 224 ? 23.530 2.967 -5.483 1.00 90.50 224 ASN A O 1
ATOM 1795 N N . LYS A 1 225 ? 21.869 1.720 -4.641 1.00 90.19 225 LYS A N 1
ATOM 1796 C CA . LYS A 1 225 ? 22.750 0.773 -3.947 1.00 90.19 225 LYS A CA 1
ATOM 1797 C C . LYS A 1 225 ? 23.605 -0.052 -4.915 1.00 90.19 225 LYS A C 1
ATOM 1799 O O . LYS A 1 225 ? 24.767 -0.324 -4.615 1.00 90.19 225 LYS A O 1
ATOM 1804 N N . ILE A 1 226 ? 23.055 -0.461 -6.059 1.00 88.94 226 ILE A N 1
ATOM 1805 C CA . ILE A 1 226 ? 23.797 -1.241 -7.064 1.00 88.94 226 ILE A CA 1
ATOM 1806 C C . ILE A 1 226 ? 24.580 -0.362 -8.046 1.00 88.94 226 ILE A C 1
ATOM 1808 O O . ILE A 1 226 ? 25.552 -0.840 -8.629 1.00 88.94 226 ILE A O 1
ATOM 1812 N N . ALA A 1 227 ? 24.216 0.917 -8.198 1.00 83.56 227 ALA A N 1
ATOM 1813 C CA . ALA A 1 227 ? 24.855 1.855 -9.121 1.00 83.56 227 ALA A CA 1
ATOM 1814 C C . ALA A 1 227 ? 26.371 1.949 -8.896 1.00 83.56 227 ALA A C 1
ATOM 1816 O O . ALA A 1 227 ? 27.132 1.891 -9.856 1.00 83.56 227 ALA A O 1
ATOM 1817 N N . VAL A 1 228 ? 26.823 1.947 -7.637 1.00 74.31 228 VAL A N 1
ATOM 1818 C CA . VAL A 1 228 ? 28.254 1.960 -7.266 1.00 74.31 228 VAL A CA 1
ATOM 1819 C C . VAL A 1 228 ? 29.027 0.749 -7.819 1.00 74.31 228 VAL A C 1
ATOM 1821 O O . VAL A 1 228 ? 30.236 0.811 -8.017 1.00 74.31 228 VAL A O 1
ATOM 1824 N N . ARG A 1 229 ? 28.347 -0.374 -8.084 1.00 70.75 229 ARG A N 1
ATOM 1825 C CA . ARG A 1 229 ? 28.956 -1.580 -8.671 1.00 70.75 229 ARG A CA 1
ATOM 1826 C C . ARG A 1 229 ? 28.916 -1.578 -10.197 1.00 70.75 229 ARG A C 1
ATOM 1828 O O . ARG A 1 229 ? 29.798 -2.159 -10.827 1.00 70.75 229 ARG A O 1
ATOM 1835 N N . LEU A 1 230 ? 27.876 -0.978 -10.775 1.00 66.94 230 LEU A N 1
ATOM 1836 C CA . LEU A 1 230 ? 27.600 -1.012 -12.213 1.00 66.94 230 LEU A CA 1
ATOM 1837 C C . LEU A 1 230 ? 28.271 0.135 -12.975 1.00 66.94 230 LEU A C 1
ATOM 1839 O O . LEU A 1 230 ? 28.719 -0.068 -14.105 1.00 66.94 230 LEU A O 1
ATOM 1843 N N . ILE A 1 231 ? 28.380 1.310 -12.354 1.00 70.50 231 ILE A N 1
ATOM 1844 C CA . ILE A 1 231 ? 29.081 2.469 -12.902 1.00 70.50 231 ILE A CA 1
ATOM 1845 C C . ILE A 1 231 ? 30.528 2.410 -12.421 1.00 70.50 231 ILE A C 1
ATOM 1847 O O . ILE A 1 231 ? 30.826 2.703 -11.265 1.00 70.50 231 ILE A O 1
ATOM 1851 N N . LYS A 1 232 ? 31.439 2.034 -13.317 1.00 64.56 232 LYS A N 1
ATOM 1852 C CA . LYS A 1 232 ? 32.870 2.283 -13.128 1.00 64.56 232 LYS A CA 1
ATOM 1853 C C . LYS A 1 232 ? 33.243 3.508 -13.962 1.00 64.56 232 LYS A C 1
ATOM 1855 O O . LYS A 1 232 ? 32.847 3.535 -15.131 1.00 64.56 232 LYS A O 1
ATOM 1860 N N . PRO A 1 233 ? 33.983 4.487 -13.412 1.00 59.84 233 PRO A N 1
ATOM 1861 C CA . PRO A 1 233 ? 34.557 5.550 -14.221 1.00 59.84 233 PRO A CA 1
ATOM 1862 C C . PRO A 1 233 ? 35.364 4.941 -15.376 1.00 59.84 233 PRO A C 1
ATOM 1864 O O . PRO A 1 233 ? 35.994 3.894 -15.177 1.00 59.84 233 PRO A O 1
ATOM 1867 N N . PRO A 1 234 ? 35.349 5.550 -16.572 1.00 61.91 234 PRO A N 1
ATOM 1868 C CA . PRO A 1 234 ? 36.312 5.211 -17.609 1.00 61.91 234 PRO A CA 1
ATOM 1869 C C . PRO A 1 234 ? 37.727 5.320 -17.031 1.00 61.91 234 PRO A C 1
ATOM 1871 O O . PRO A 1 234 ? 38.016 6.255 -16.284 1.00 61.91 234 PRO A O 1
ATOM 1874 N N . ASP A 1 235 ? 38.592 4.360 -17.350 1.00 63.34 235 ASP A N 1
ATOM 1875 C CA . ASP A 1 235 ? 40.002 4.450 -16.982 1.00 63.34 235 ASP A CA 1
ATOM 1876 C C . ASP A 1 235 ? 40.607 5.676 -17.682 1.00 63.34 235 ASP A C 1
ATOM 1878 O O . ASP A 1 235 ? 40.654 5.734 -18.913 1.00 63.34 235 ASP A O 1
ATOM 1882 N N . MET A 1 236 ? 41.022 6.679 -16.903 1.00 60.56 236 MET A N 1
ATOM 1883 C CA . MET A 1 236 ? 41.522 7.968 -17.404 1.00 60.56 236 MET A CA 1
ATOM 1884 C C . MET A 1 236 ? 42.814 7.821 -18.231 1.00 60.56 236 MET A C 1
ATOM 1886 O O . MET A 1 236 ? 43.230 8.779 -18.877 1.00 60.56 236 MET A O 1
ATOM 1890 N N . GLY A 1 237 ? 43.445 6.638 -18.230 1.00 62.03 237 GLY A N 1
ATOM 1891 C CA . GLY A 1 237 ? 44.627 6.317 -19.034 1.00 62.03 237 GLY A CA 1
ATOM 1892 C C . GLY A 1 237 ? 44.351 5.721 -20.421 1.00 62.03 237 GLY A C 1
ATOM 1893 O O . GLY A 1 237 ? 45.299 5.508 -21.175 1.00 62.03 237 GLY A O 1
ATOM 1894 N N . VAL A 1 238 ? 43.093 5.440 -20.789 1.00 63.34 238 VAL A N 1
ATOM 1895 C CA . VAL A 1 238 ? 42.756 4.794 -22.070 1.00 63.34 238 VAL A CA 1
ATOM 1896 C C . VAL A 1 238 ? 41.935 5.738 -22.946 1.00 63.34 238 VAL A C 1
ATOM 1898 O O . VAL A 1 238 ? 40.725 5.871 -22.780 1.00 63.34 238 VAL A O 1
ATOM 1901 N N . VAL A 1 239 ? 42.586 6.359 -23.933 1.00 61.03 239 VAL A N 1
ATOM 1902 C CA . VAL A 1 239 ? 41.906 7.041 -25.046 1.00 61.03 239 VAL A CA 1
ATOM 1903 C C . VAL A 1 239 ? 41.183 5.986 -25.896 1.00 61.03 239 VAL A C 1
ATOM 1905 O O . VAL A 1 239 ? 41.848 5.109 -26.457 1.00 61.03 239 VAL A O 1
ATOM 1908 N N . PRO A 1 240 ? 39.843 6.009 -26.016 1.00 56.38 240 PRO A N 1
ATOM 1909 C CA . PRO A 1 240 ? 39.141 5.026 -26.830 1.00 56.38 240 PRO A CA 1
ATOM 1910 C C . PRO A 1 240 ? 39.459 5.237 -28.314 1.00 56.38 240 PRO A C 1
ATOM 1912 O O . PRO A 1 240 ? 39.258 6.322 -28.856 1.00 56.38 240 PRO A O 1
ATOM 1915 N N . ASN A 1 241 ? 39.918 4.181 -28.988 1.00 55.50 241 ASN A N 1
ATOM 1916 C CA . ASN A 1 241 ? 40.094 4.173 -30.439 1.00 55.50 241 ASN A CA 1
ATOM 1917 C C . ASN A 1 241 ? 38.721 4.401 -31.124 1.00 55.50 241 ASN A C 1
ATOM 1919 O O . ASN A 1 241 ? 37.807 3.600 -30.867 1.00 55.50 241 ASN A O 1
ATOM 1923 N N . PRO A 1 242 ? 38.554 5.425 -31.994 1.00 53.97 242 PRO A N 1
ATOM 1924 C CA . PRO A 1 242 ? 37.263 5.830 -32.573 1.00 53.97 242 PRO A CA 1
ATOM 1925 C C . PRO A 1 242 ? 36.472 4.726 -33.287 1.00 53.97 242 PRO A C 1
ATOM 1927 O O . PRO A 1 242 ? 35.262 4.847 -33.459 1.00 53.97 242 PRO A O 1
ATOM 1930 N N . LEU A 1 243 ? 37.131 3.635 -33.690 1.00 47.78 243 LEU A N 1
ATOM 1931 C CA . LEU A 1 243 ? 36.526 2.555 -34.475 1.00 47.78 243 LEU A CA 1
ATOM 1932 C C . LEU A 1 243 ? 36.247 1.266 -33.687 1.00 47.78 243 LEU A C 1
ATOM 1934 O O . LEU A 1 243 ? 35.711 0.312 -34.244 1.00 47.78 243 LEU A O 1
ATOM 1938 N N . SER A 1 244 ? 36.525 1.223 -32.381 1.00 41.50 244 SER A N 1
ATOM 1939 C CA . SER A 1 244 ? 36.235 0.047 -31.543 1.00 41.50 244 SER A CA 1
ATOM 1940 C C . SER A 1 244 ? 34.977 0.232 -30.694 1.00 41.50 244 SER A C 1
ATOM 1942 O O . SER A 1 244 ? 34.973 0.042 -29.480 1.00 41.50 244 SER A O 1
ATOM 1944 N N . ARG A 1 245 ? 33.849 0.561 -31.333 1.00 39.19 245 ARG A N 1
ATOM 1945 C CA . ARG A 1 245 ? 32.532 0.461 -30.685 1.00 39.19 245 ARG A CA 1
ATOM 1946 C C . ARG A 1 245 ? 32.158 -1.020 -30.563 1.00 39.19 245 ARG A C 1
ATOM 1948 O O . ARG A 1 245 ? 31.263 -1.521 -31.240 1.00 39.19 245 ARG A O 1
ATOM 1955 N N . THR A 1 246 ? 32.884 -1.755 -29.724 1.00 37.94 246 THR A N 1
ATOM 1956 C CA . THR A 1 246 ? 32.492 -3.107 -29.343 1.00 37.94 246 THR A CA 1
ATOM 1957 C C . THR A 1 246 ? 31.168 -2.982 -28.600 1.00 37.94 246 THR A C 1
ATOM 1959 O O . THR A 1 246 ? 31.069 -2.332 -27.561 1.00 37.94 246 THR A O 1
ATOM 1962 N N . LYS A 1 247 ? 30.103 -3.546 -29.179 1.00 41.41 247 LYS A N 1
ATOM 1963 C CA . LYS A 1 247 ? 28.815 -3.707 -28.502 1.00 41.41 247 LYS A CA 1
ATOM 1964 C C . LYS A 1 247 ? 29.084 -4.504 -27.227 1.00 41.41 247 LYS A C 1
ATOM 1966 O O . LYS A 1 247 ? 29.228 -5.725 -27.281 1.00 41.41 247 LYS A O 1
ATOM 1971 N N . SER A 1 248 ? 29.222 -3.815 -26.096 1.00 39.97 248 SER A N 1
ATOM 1972 C CA . SER A 1 248 ? 29.333 -4.465 -24.798 1.00 39.97 248 SER A CA 1
ATOM 1973 C C . SER A 1 248 ? 28.068 -5.296 -24.619 1.00 39.97 248 SER A C 1
ATOM 1975 O O . SER A 1 248 ? 26.972 -4.750 -24.561 1.00 39.97 248 SER A O 1
ATOM 1977 N N . LYS A 1 249 ? 28.213 -6.622 -24.576 1.00 44.25 249 LYS A N 1
ATOM 1978 C CA . LYS A 1 249 ? 27.105 -7.586 -24.466 1.00 44.25 249 LYS A CA 1
ATOM 1979 C C . LYS A 1 249 ? 26.371 -7.525 -23.112 1.00 44.25 249 LYS A C 1
ATOM 1981 O O . LYS A 1 249 ? 25.512 -8.358 -22.854 1.00 44.25 249 LYS A O 1
ATOM 1986 N N . ASN A 1 250 ? 26.678 -6.532 -22.275 1.00 40.62 250 ASN A N 1
ATOM 1987 C CA . ASN A 1 250 ? 26.075 -6.323 -20.965 1.00 40.62 250 ASN A CA 1
ATOM 1988 C C . ASN A 1 250 ? 25.249 -5.029 -20.998 1.00 40.62 250 ASN A C 1
ATOM 1990 O O . ASN A 1 250 ? 25.725 -3.954 -20.623 1.00 40.62 250 ASN A O 1
ATOM 1994 N N . ASN A 1 251 ? 23.999 -5.152 -21.452 1.00 46.56 251 ASN A N 1
ATOM 1995 C CA . ASN A 1 251 ? 23.033 -4.052 -21.575 1.00 46.56 251 ASN A CA 1
ATOM 1996 C C . ASN A 1 251 ? 22.727 -3.341 -20.242 1.00 46.56 251 ASN A C 1
ATOM 1998 O O . ASN A 1 251 ? 22.224 -2.219 -20.256 1.00 46.56 251 ASN A O 1
ATOM 2002 N N . THR A 1 252 ? 23.093 -3.923 -19.094 1.00 44.22 252 THR A N 1
ATOM 2003 C CA . THR A 1 252 ? 22.976 -3.281 -17.775 1.00 44.22 252 THR A CA 1
ATOM 2004 C C . THR A 1 252 ? 23.827 -2.010 -17.664 1.00 44.22 252 THR A C 1
ATOM 2006 O O . THR A 1 252 ? 23.446 -1.088 -16.952 1.00 44.22 252 THR A O 1
ATOM 2009 N N . LYS A 1 253 ? 24.940 -1.898 -18.410 1.00 42.62 253 LYS A N 1
ATOM 2010 C CA . LYS A 1 253 ? 25.783 -0.684 -18.416 1.00 42.62 253 LYS A CA 1
ATOM 2011 C C . LYS A 1 253 ? 25.127 0.498 -19.139 1.00 42.62 253 LYS A C 1
ATOM 2013 O O . LYS A 1 253 ? 25.284 1.634 -18.709 1.00 42.62 253 LYS A O 1
ATOM 2018 N N . CYS A 1 254 ? 24.360 0.236 -20.201 1.00 46.91 254 CYS A N 1
ATOM 2019 C CA . CYS A 1 254 ? 23.632 1.280 -20.934 1.00 46.91 254 CYS A CA 1
ATOM 2020 C C . CYS A 1 254 ? 22.482 1.869 -20.108 1.00 46.91 254 CYS A C 1
ATOM 2022 O O . CYS A 1 254 ? 22.167 3.045 -20.242 1.00 46.91 254 CYS A O 1
ATOM 2024 N N . PHE A 1 255 ? 21.875 1.052 -19.246 1.00 48.94 255 PHE A N 1
ATOM 2025 C CA . PHE A 1 255 ? 20.752 1.454 -18.409 1.00 48.94 255 PHE A CA 1
ATOM 2026 C C . PHE A 1 255 ? 21.138 2.521 -17.380 1.00 48.94 255 PHE A C 1
ATOM 2028 O O . PHE A 1 255 ? 20.394 3.471 -17.157 1.00 48.94 255 PHE A O 1
ATOM 2035 N N . VAL A 1 256 ? 22.327 2.394 -16.786 1.00 49.41 256 VAL A N 1
ATOM 2036 C CA . VAL A 1 256 ? 22.762 3.335 -15.753 1.00 49.41 256 VAL A CA 1
ATOM 2037 C C . VAL A 1 256 ? 23.243 4.666 -16.346 1.00 49.41 256 VAL A C 1
ATOM 2039 O O . VAL A 1 256 ? 22.987 5.704 -15.752 1.00 49.41 256 VAL A O 1
ATOM 2042 N N . CYS A 1 257 ? 23.816 4.670 -17.556 1.00 43.38 257 CYS A N 1
ATOM 2043 C CA . CYS A 1 257 ? 24.146 5.905 -18.287 1.00 43.38 257 CYS A CA 1
ATOM 2044 C C . CYS A 1 257 ? 22.926 6.691 -18.805 1.00 43.38 257 CYS A C 1
ATOM 2046 O O . CYS A 1 257 ? 23.095 7.802 -19.282 1.00 43.38 257 CYS A O 1
ATOM 2048 N N . LEU A 1 258 ? 21.717 6.120 -18.785 1.00 43.78 258 LEU A N 1
ATOM 2049 C CA . LEU A 1 258 ? 20.481 6.846 -19.120 1.00 43.78 258 LEU A CA 1
ATOM 2050 C C . LEU A 1 258 ? 19.786 7.430 -17.881 1.00 43.78 258 LEU A C 1
ATOM 2052 O O . LEU A 1 258 ? 18.866 8.231 -18.023 1.00 43.78 258 LEU A O 1
ATOM 2056 N N . LEU A 1 259 ? 20.200 7.015 -16.680 1.00 48.53 259 LEU A N 1
ATOM 2057 C CA . LEU A 1 259 ? 19.666 7.497 -15.405 1.00 48.53 259 LEU A CA 1
ATOM 2058 C C . LEU A 1 259 ? 20.528 8.607 -14.771 1.00 48.53 259 LEU A C 1
ATOM 2060 O O . LEU A 1 259 ? 20.072 9.207 -13.799 1.00 48.53 259 LEU A O 1
ATOM 2064 N N . PHE A 1 260 ? 21.725 8.877 -15.312 1.00 41.78 260 PHE A N 1
ATOM 2065 C CA . PHE A 1 260 ? 22.671 9.903 -14.856 1.00 41.78 260 PHE A CA 1
ATOM 2066 C C . PHE A 1 260 ? 23.279 10.664 -16.031 1.00 41.78 260 PHE A C 1
ATOM 2068 O O . PHE A 1 260 ? 23.766 9.985 -16.963 1.00 41.78 260 PHE A O 1
#

Organism: NCBI:txid586396

InterPro domains:
  IPR024752 Myb/SANT-like domain [PF12776] (29-121)
  IPR045026 L10-interacting MYB domain-containing protein [PTHR47584] (12-154)
  IPR058353 Domain of unknown function DUF8040 [PF26138] (129-224)

Radius of gyration: 26.35 Å; chains: 1; bounding box: 74×58×74 Å

Sequence (260 aa):
MEKIVENGDVDCVEIQKNDNGERDDSKIWGDKAESVFIDLLVEEVKKGNRVTSTFSPTGFANLIAGLKERLKRDYTKTQVKNKFNGLRGRLRSFKTLLSHTGVGYEASTGFVSAEEHVWESAIKTPCRTSDKRGHDWVQEILRGHPIRIYEQLRMDKRTFVSLCEELKRYGGLESTKNVTVEEQVAIFMKVVGHSWTTRDGAERFQHSTATISKYFGIVLKAVNKIAVRLIKPPDMGVVPNPLSRTKSKNNTKCFVCLLF

Secondary structure (DSSP, 8-state):
------------------TT----THHHHTHHHHHHHHHHHHHHHHTT---SSS--HHHHHHHHHHHHHHHS----HHHHHHHHHHHHHHHHHHHHHTTSTT-EEETTTTEEE--HHHHHHHS---S---SS-HHHHHHHHHHS-HHHHHHHHSS-HHHHHHHHHHIIIII-----SS--HHHHHHHHHHHHHH---HHHHHHHHT--HHHHHHHHHHHHHHHHHHHHHH-PPP-TT-PPPTT-----S-THHHHHTTT-